Protein AF-A0A8J4GYE6-F1 (afdb_monomer_lite)

Organism: NCBI:txid1737510

pLDDT: mean 73.7, std 15.38, range [27.75, 97.19]

Structure (mmCIF, N/CA/C/O backbone):
data_AF-A0A8J4GYE6-F1
#
_entry.id   AF-A0A8J4GYE6-F1
#
loop_
_atom_site.group_PDB
_atom_site.id
_atom_site.type_symbol
_atom_site.label_atom_id
_atom_site.label_alt_id
_atom_site.label_comp_id
_atom_site.label_asym_id
_atom_site.label_entity_id
_atom_site.label_seq_id
_atom_site.pdbx_PDB_ins_code
_atom_site.Cartn_x
_atom_site.Cartn_y
_atom_site.Cartn_z
_atom_site.occupancy
_atom_site.B_iso_or_equiv
_atom_site.auth_seq_id
_atom_site.auth_comp_id
_atom_site.auth_asym_id
_atom_site.auth_atom_id
_atom_site.pdbx_PDB_model_num
ATOM 1 N N . MET A 1 1 ? 6.802 69.923 40.856 1.00 52.50 1 MET A N 1
ATOM 2 C CA . MET A 1 1 ? 5.817 69.205 41.694 1.00 52.50 1 MET A CA 1
ATOM 3 C C . MET A 1 1 ? 5.680 67.799 41.140 1.00 52.50 1 MET A C 1
ATOM 5 O O . MET A 1 1 ? 5.305 67.657 39.986 1.00 52.50 1 MET A O 1
ATOM 9 N N . GLN A 1 2 ? 6.103 66.790 41.898 1.00 55.28 2 GLN A N 1
ATOM 10 C CA . GLN A 1 2 ? 6.153 65.397 41.449 1.00 55.28 2 GLN A CA 1
ATOM 11 C C . GLN A 1 2 ? 4.893 64.674 41.959 1.00 55.28 2 GLN A C 1
ATOM 13 O O . GLN A 1 2 ? 4.573 64.827 43.140 1.00 55.28 2 GLN A O 1
ATOM 18 N N . PRO A 1 3 ? 4.143 63.951 41.108 1.00 65.56 3 PRO A N 1
ATOM 19 C CA . PRO A 1 3 ? 2.912 63.296 41.532 1.00 65.56 3 PRO A CA 1
ATOM 20 C C . PRO A 1 3 ? 3.204 62.160 42.530 1.00 65.56 3 PRO A C 1
ATOM 22 O O . PRO A 1 3 ? 4.222 61.471 42.397 1.00 65.56 3 PRO A O 1
ATOM 25 N N . PRO A 1 4 ? 2.338 61.958 43.540 1.00 66.44 4 PRO A N 1
ATOM 26 C CA . PRO A 1 4 ? 2.542 60.945 44.564 1.00 66.44 4 PRO A CA 1
ATOM 27 C C . PRO A 1 4 ? 2.501 59.536 43.965 1.00 66.44 4 PRO A C 1
ATOM 29 O O . PRO A 1 4 ? 1.663 59.203 43.127 1.00 66.44 4 PRO A O 1
ATOM 32 N N . LYS A 1 5 ? 3.442 58.704 44.417 1.00 72.81 5 LYS A N 1
ATOM 33 C CA . LYS A 1 5 ? 3.630 57.325 43.961 1.00 72.81 5 LYS A CA 1
ATOM 34 C C . LYS A 1 5 ? 2.403 56.471 44.347 1.00 72.81 5 LYS A C 1
ATOM 36 O O . LYS A 1 5 ? 1.978 56.551 45.503 1.00 72.81 5 LYS A O 1
ATOM 41 N N . PRO A 1 6 ? 1.839 55.650 43.439 1.00 70.56 6 PRO A N 1
ATOM 42 C CA . PRO A 1 6 ? 0.672 54.822 43.742 1.00 70.56 6 PRO A CA 1
ATOM 43 C C . PRO A 1 6 ? 0.967 53.820 44.861 1.00 70.56 6 PRO A C 1
ATOM 45 O O . PRO A 1 6 ? 2.043 53.216 44.893 1.00 70.56 6 PRO A O 1
ATOM 48 N N . ARG A 1 7 ? 0.008 53.628 45.776 1.00 73.12 7 ARG A N 1
ATOM 49 C CA . ARG A 1 7 ? 0.109 52.595 46.814 1.00 73.12 7 ARG A CA 1
ATOM 50 C C . ARG A 1 7 ? 0.033 51.192 46.194 1.00 73.12 7 ARG A C 1
ATOM 52 O O . ARG A 1 7 ? -0.737 50.998 45.254 1.00 73.12 7 ARG A O 1
ATOM 59 N N . PRO A 1 8 ? 0.778 50.215 46.741 1.00 78.25 8 PRO A N 1
ATOM 60 C CA . PRO A 1 8 ? 0.657 48.822 46.334 1.00 78.25 8 PRO A CA 1
ATOM 61 C C . PRO A 1 8 ? -0.765 48.292 46.580 1.00 78.25 8 PRO A C 1
ATOM 63 O O . PRO A 1 8 ? -1.380 48.666 47.584 1.00 78.25 8 PRO A O 1
ATOM 66 N N . PRO A 1 9 ? -1.284 47.414 45.705 1.00 77.00 9 PRO A N 1
ATOM 67 C CA . PRO A 1 9 ? -2.562 46.752 45.926 1.00 77.00 9 PRO A CA 1
ATOM 68 C C . PRO A 1 9 ? -2.489 45.815 47.138 1.00 77.00 9 PRO A C 1
ATOM 70 O O . PRO A 1 9 ? -1.486 45.134 47.359 1.00 77.00 9 PRO A O 1
ATOM 73 N N . SER A 1 10 ? -3.567 45.784 47.923 1.00 77.06 10 SER A N 1
ATOM 74 C CA . SER A 1 10 ? -3.689 44.914 49.093 1.00 77.06 10 SER A CA 1
ATOM 75 C C . SER A 1 10 ? -3.627 43.429 48.704 1.00 77.06 10 SER A C 1
ATOM 77 O O . SER A 1 10 ? -4.169 43.050 47.660 1.00 77.06 10 SER A O 1
ATOM 79 N N . PRO A 1 11 ? -3.008 42.571 49.536 1.00 75.44 11 PRO A N 1
ATOM 80 C CA . PRO A 1 11 ? -2.936 41.138 49.283 1.00 75.44 11 PRO A CA 1
ATOM 81 C C . PRO A 1 11 ? -4.335 40.517 49.252 1.00 75.44 11 PRO A C 1
ATOM 83 O O . PRO A 1 11 ? -5.205 40.832 50.067 1.00 75.44 11 PRO A O 1
ATOM 86 N N . ARG A 1 12 ? -4.548 39.641 48.269 1.00 75.94 12 ARG A N 1
ATOM 87 C CA . ARG A 1 12 ? -5.823 38.957 48.047 1.00 75.94 12 ARG A CA 1
ATOM 88 C C . ARG A 1 12 ? -6.095 37.984 49.207 1.00 75.94 12 ARG A C 1
ATOM 90 O O . ARG A 1 12 ? -5.161 37.295 49.618 1.00 75.94 12 ARG A O 1
ATOM 97 N N . PRO A 1 13 ? -7.337 37.889 49.714 1.00 76.00 13 PRO A N 1
ATOM 98 C CA . PRO A 1 13 ? -7.692 36.900 50.725 1.00 76.00 13 PRO A CA 1
ATOM 99 C C . PRO A 1 13 ? -7.416 35.480 50.225 1.00 76.00 13 PRO A C 1
ATOM 101 O O . PRO A 1 13 ? -7.730 35.152 49.076 1.00 76.00 13 PRO A O 1
ATOM 104 N N . SER A 1 14 ? -6.841 34.645 51.088 1.00 77.62 14 SER A N 1
ATOM 105 C CA . SER A 1 14 ? -6.630 33.226 50.808 1.00 77.62 14 SER A CA 1
ATOM 106 C C . SER A 1 14 ? -7.972 32.517 50.576 1.00 77.62 14 SER A C 1
ATOM 108 O O . SER A 1 14 ? -8.946 32.830 51.268 1.00 77.62 14 SER A O 1
ATOM 110 N N . PRO A 1 15 ? -8.052 31.558 49.635 1.00 80.50 15 PRO A N 1
ATOM 111 C CA . PRO A 1 15 ? -9.253 30.754 49.446 1.00 80.50 15 PRO A CA 1
ATOM 112 C C . PRO A 1 15 ? -9.608 29.973 50.721 1.00 80.50 15 PRO A C 1
ATOM 114 O O . PRO A 1 15 ? -8.700 29.545 51.441 1.00 80.50 15 PRO A O 1
ATOM 117 N N . PRO A 1 16 ? -10.904 29.747 50.999 1.00 81.38 16 PRO A N 1
ATOM 118 C CA . PRO A 1 16 ? -11.325 28.876 52.087 1.00 81.38 16 PRO A CA 1
ATOM 119 C C . PRO A 1 16 ? -10.822 27.445 51.865 1.00 81.38 16 PRO A C 1
ATOM 121 O O . PRO A 1 16 ? -10.749 26.962 50.733 1.00 81.38 16 PRO A O 1
ATOM 124 N N . ALA A 1 17 ? -10.475 26.772 52.963 1.00 79.44 17 ALA A N 1
ATOM 125 C CA . ALA A 1 17 ? -10.045 25.381 52.931 1.00 79.44 17 ALA A CA 1
ATOM 126 C C . ALA A 1 17 ? -11.166 24.478 52.375 1.00 79.44 17 ALA A C 1
ATOM 128 O O . ALA A 1 17 ? -12.341 24.702 52.687 1.00 79.44 17 ALA A O 1
ATOM 129 N N . PRO A 1 18 ? -10.830 23.462 51.562 1.00 79.44 18 PRO A N 1
ATOM 130 C CA . PRO A 1 18 ? -11.816 22.522 51.054 1.00 79.44 18 PRO A CA 1
ATOM 131 C C . PRO A 1 18 ? -12.456 21.718 52.202 1.00 79.44 18 PRO A C 1
ATOM 133 O O . PRO A 1 18 ? -11.780 21.401 53.185 1.00 79.44 18 PRO A O 1
ATOM 136 N N . PRO A 1 19 ? -13.751 21.371 52.088 1.00 78.50 19 PRO A N 1
ATOM 137 C CA . PRO A 1 19 ? -14.436 20.553 53.079 1.00 78.50 19 PRO A CA 1
ATOM 138 C C . PRO A 1 19 ? -13.813 19.156 53.164 1.00 78.50 19 PRO A C 1
ATOM 140 O O . PRO A 1 19 ? -13.416 18.565 52.158 1.00 78.50 19 PRO A O 1
ATOM 143 N N . SER A 1 20 ? -13.730 18.628 54.385 1.00 77.06 20 SER A N 1
ATOM 144 C CA . SER A 1 20 ? -13.209 17.288 54.653 1.00 77.06 20 SER A CA 1
ATOM 145 C C . SER A 1 20 ? -14.061 16.208 53.967 1.00 77.06 20 SER A C 1
ATOM 147 O O . SER A 1 20 ? -15.287 16.342 53.915 1.00 77.06 20 SER A O 1
ATOM 149 N N . PRO A 1 21 ? -13.446 15.128 53.453 1.00 79.44 21 PRO A N 1
ATOM 150 C CA . PRO A 1 21 ? -14.181 14.053 52.803 1.00 79.44 21 PRO A CA 1
ATOM 151 C C . PRO A 1 21 ? -15.104 13.320 53.794 1.00 79.44 21 PRO A C 1
ATOM 153 O O . PRO A 1 21 ? -14.741 13.141 54.961 1.00 79.44 21 PRO A O 1
ATOM 156 N N . PRO A 1 22 ? -16.291 12.876 53.346 1.00 78.62 22 PRO A N 1
ATOM 157 C CA . PRO A 1 22 ? -17.221 12.123 54.176 1.00 78.62 22 PRO A CA 1
ATOM 158 C C . PRO A 1 22 ? -16.632 10.767 54.582 1.00 78.62 22 PRO A C 1
ATOM 160 O O . PRO A 1 22 ? -15.964 10.095 53.795 1.00 78.62 22 PRO A O 1
ATOM 163 N N . SER A 1 23 ? -16.907 10.354 55.820 1.00 77.25 23 SER A N 1
ATOM 164 C CA . SER A 1 23 ? -16.476 9.062 56.354 1.00 77.25 23 SER A CA 1
ATOM 165 C C . SER A 1 23 ? -17.037 7.896 55.521 1.00 77.25 23 SER A C 1
ATOM 167 O O . SER A 1 23 ? -18.200 7.946 55.103 1.00 77.25 23 SER A O 1
ATOM 169 N N . PRO A 1 24 ? -16.251 6.830 55.286 1.00 72.00 24 PRO A N 1
ATOM 170 C CA . PRO A 1 24 ? -16.699 5.682 54.509 1.00 72.00 24 PRO A CA 1
ATOM 171 C C . PRO A 1 24 ? -17.859 4.974 55.215 1.00 72.00 24 PRO A C 1
ATOM 173 O O . PRO A 1 24 ? -17.789 4.645 56.400 1.00 72.00 24 PRO A O 1
ATOM 176 N N . ARG A 1 25 ? -18.948 4.745 54.473 1.00 75.31 25 ARG A N 1
ATOM 177 C CA . ARG A 1 25 ? -20.094 3.970 54.959 1.00 75.31 25 ARG A CA 1
ATOM 178 C C . ARG A 1 25 ? -19.679 2.519 55.251 1.00 75.31 25 ARG A C 1
ATOM 180 O O . ARG A 1 25 ? -18.854 1.970 54.518 1.00 75.31 25 ARG A O 1
ATOM 187 N N . PRO A 1 26 ? -20.301 1.870 56.252 1.00 74.94 26 PRO A N 1
ATOM 188 C CA . PRO A 1 26 ? -20.166 0.435 56.466 1.00 74.94 26 PRO A CA 1
ATOM 189 C C . PRO A 1 26 ? -20.531 -0.328 55.190 1.00 74.94 26 PRO A C 1
ATOM 191 O O . PRO A 1 26 ? -21.548 -0.039 54.555 1.00 74.94 26 PRO A O 1
ATOM 194 N N . SER A 1 27 ? -19.692 -1.290 54.811 1.00 75.44 27 SER A N 1
ATOM 195 C CA . SER A 1 27 ? -19.962 -2.146 53.656 1.00 75.44 27 SER A CA 1
ATOM 196 C C . SER A 1 27 ? -21.193 -3.023 53.927 1.00 75.44 27 SER A C 1
ATOM 198 O O . SER A 1 27 ? -21.321 -3.550 55.034 1.00 75.44 27 SER A O 1
ATOM 200 N N . PRO A 1 28 ? -22.100 -3.194 52.950 1.00 82.88 28 PRO A N 1
ATOM 201 C CA . PRO A 1 28 ? -23.240 -4.087 53.102 1.00 82.88 28 PRO A CA 1
ATOM 202 C C . PRO A 1 28 ? -22.785 -5.549 53.268 1.00 82.88 28 PRO A C 1
ATOM 204 O O . PRO A 1 28 ? -21.720 -5.927 52.767 1.00 82.88 28 PRO A O 1
ATOM 207 N N . PRO A 1 29 ? -23.583 -6.385 53.957 1.00 80.94 29 PRO A N 1
ATOM 208 C CA . PRO A 1 29 ? -23.294 -7.804 54.118 1.00 80.94 29 PRO A CA 1
ATOM 209 C C . PRO A 1 29 ? -23.196 -8.500 52.757 1.00 80.94 29 PRO A C 1
ATOM 211 O O . PRO A 1 29 ? -23.972 -8.233 51.838 1.00 80.94 29 PRO A O 1
ATOM 214 N N . ARG A 1 30 ? -22.214 -9.398 52.631 1.00 77.12 30 ARG A N 1
ATOM 215 C CA . ARG A 1 30 ? -21.973 -10.162 51.403 1.00 77.12 30 ARG A CA 1
ATOM 216 C C . ARG A 1 30 ? -23.181 -11.066 51.113 1.00 77.12 30 ARG A C 1
ATOM 218 O O . ARG A 1 30 ? -23.623 -11.763 52.027 1.00 77.12 30 ARG A O 1
ATOM 225 N N . PRO A 1 31 ? -23.700 -11.092 49.874 1.00 83.75 31 PRO A N 1
ATOM 226 C CA . PRO A 1 31 ? -24.753 -12.027 49.504 1.00 83.75 31 PRO A CA 1
ATOM 227 C C . PRO A 1 31 ? -24.256 -13.480 49.601 1.00 83.75 31 PRO A C 1
ATOM 229 O O . PRO A 1 31 ? -23.052 -13.730 49.454 1.00 83.75 31 PRO A O 1
ATOM 232 N N . PRO A 1 32 ? -25.166 -14.439 49.847 1.00 84.06 32 PRO A N 1
ATOM 233 C CA . PRO A 1 32 ? -24.824 -15.853 49.879 1.00 84.06 32 PRO A CA 1
ATOM 234 C C . PRO A 1 32 ? -24.255 -16.307 48.525 1.00 84.06 32 PRO A C 1
ATOM 236 O O . PRO A 1 32 ? -24.650 -15.781 47.479 1.00 84.06 32 PRO A O 1
ATOM 239 N N . PRO A 1 33 ? -23.325 -17.278 48.524 1.00 80.69 33 PRO A N 1
ATOM 240 C CA . PRO A 1 33 ? -22.791 -17.835 47.292 1.00 80.69 33 PRO A CA 1
ATOM 241 C C . PRO A 1 33 ? -23.918 -18.480 46.468 1.00 80.69 33 PRO A C 1
ATOM 243 O O . PRO A 1 33 ? -24.794 -19.137 47.039 1.00 80.69 33 PRO A O 1
ATOM 246 N N . PRO A 1 34 ? -23.919 -18.301 45.136 1.00 82.56 34 PRO A N 1
ATOM 247 C CA . PRO A 1 34 ? -24.904 -18.938 44.278 1.00 82.56 34 PRO A CA 1
ATOM 248 C C . PRO A 1 34 ? -24.777 -20.469 44.351 1.00 82.56 34 PRO A C 1
ATOM 250 O O . PRO A 1 34 ? -23.670 -20.989 44.525 1.00 82.56 34 PRO A O 1
ATOM 253 N N . PRO A 1 35 ? -25.895 -21.204 44.209 1.00 81.88 35 PRO A N 1
ATOM 254 C CA . PRO A 1 35 ? -25.873 -22.658 44.154 1.00 81.88 35 PRO A CA 1
ATOM 255 C C . PRO A 1 35 ? -24.990 -23.140 43.000 1.00 81.88 35 PRO A C 1
ATOM 257 O O . PRO A 1 35 ? -24.954 -22.531 41.927 1.00 81.88 35 PRO A O 1
ATOM 260 N N . SER A 1 36 ? -24.278 -24.244 43.226 1.00 77.44 36 SER A N 1
ATOM 261 C CA . SER A 1 36 ? -23.406 -24.856 42.226 1.00 77.44 36 SER A CA 1
ATOM 262 C C . SER A 1 36 ? -24.190 -25.140 40.934 1.00 77.44 36 SER A C 1
ATOM 264 O O . SER A 1 36 ? -25.260 -25.755 41.002 1.00 77.44 36 SER A O 1
ATOM 266 N N . PRO A 1 37 ? -23.699 -24.704 39.759 1.00 75.88 37 PRO A N 1
ATOM 267 C CA . PRO A 1 37 ? -24.382 -24.960 38.501 1.00 75.88 37 PRO A CA 1
ATOM 268 C C . PRO A 1 37 ? -24.462 -26.468 38.250 1.00 75.88 37 PRO A C 1
ATOM 270 O O . PRO A 1 37 ? -23.499 -27.206 38.467 1.00 75.88 37 PRO A O 1
ATOM 273 N N . ARG A 1 38 ? -25.635 -26.927 37.794 1.00 79.19 38 ARG A N 1
ATOM 274 C CA . ARG A 1 38 ? -25.810 -28.303 37.319 1.00 79.19 38 ARG A CA 1
ATOM 275 C C . ARG A 1 38 ? -24.790 -28.597 36.211 1.00 79.19 38 ARG A C 1
ATOM 277 O O . ARG A 1 38 ? -24.487 -27.694 35.430 1.00 79.19 38 ARG A O 1
ATOM 284 N N . PRO A 1 39 ? -24.311 -29.848 36.094 1.00 74.81 39 PRO A N 1
ATOM 285 C CA . PRO A 1 39 ? -23.485 -30.259 34.968 1.00 74.81 39 PRO A CA 1
ATOM 286 C C . PRO A 1 39 ? -24.205 -29.938 33.657 1.00 74.81 39 PRO A C 1
ATOM 288 O O . PRO A 1 39 ? -25.323 -30.408 33.428 1.00 74.81 39 PRO A O 1
ATOM 291 N N . SER A 1 40 ? -23.583 -29.109 32.822 1.00 71.94 40 SER A N 1
ATOM 292 C CA . SER A 1 40 ? -24.093 -28.824 31.485 1.00 71.94 40 SER A CA 1
ATOM 293 C C . SER A 1 40 ? -24.128 -30.116 30.662 1.00 71.94 40 SER A C 1
ATOM 295 O O . SER A 1 40 ? -23.203 -30.928 30.766 1.00 71.94 40 SER A O 1
ATOM 297 N N . PRO A 1 41 ? -25.165 -30.324 29.835 1.00 80.56 41 PRO A N 1
ATOM 298 C CA . PRO A 1 41 ? -25.202 -31.451 28.915 1.00 80.56 41 PRO A CA 1
ATOM 299 C C . PRO A 1 41 ? -23.994 -31.414 27.959 1.00 80.56 41 PRO A C 1
ATOM 301 O O . PRO A 1 41 ? -23.484 -30.327 27.662 1.00 80.56 41 PRO A O 1
ATOM 304 N N . PRO A 1 42 ? -23.531 -32.576 27.457 1.00 77.00 42 PRO A N 1
ATOM 305 C CA . PRO A 1 42 ? -22.440 -32.641 26.494 1.00 77.00 42 PRO A CA 1
ATOM 306 C C . PRO A 1 42 ? -22.748 -31.756 25.287 1.00 77.00 42 PRO A C 1
ATOM 308 O O . PRO A 1 42 ? -23.810 -31.882 24.673 1.00 77.00 42 PRO A O 1
ATOM 311 N N . ALA A 1 43 ? -21.827 -30.851 24.953 1.00 71.88 43 ALA A N 1
ATOM 312 C CA . ALA A 1 43 ? -21.977 -30.000 23.784 1.00 71.88 43 ALA A CA 1
ATOM 313 C C . ALA A 1 43 ? -22.126 -30.869 22.517 1.00 71.88 43 ALA A C 1
ATOM 315 O O . ALA A 1 43 ? -21.388 -31.851 22.363 1.00 71.88 43 ALA A O 1
ATOM 316 N N . PRO A 1 44 ? -23.039 -30.520 21.592 1.00 71.69 44 PRO A N 1
ATOM 317 C CA . PRO A 1 44 ? -23.100 -31.146 20.279 1.00 71.69 44 PRO A CA 1
ATOM 318 C C . PRO A 1 44 ? -21.721 -31.080 19.619 1.00 71.69 44 PRO A C 1
ATOM 320 O O . PRO A 1 44 ? -21.082 -30.023 19.619 1.00 71.69 44 PRO A O 1
ATOM 323 N N . ARG A 1 45 ? -21.248 -32.203 19.064 1.00 60.94 45 ARG A N 1
ATOM 324 C CA . ARG A 1 45 ? -20.006 -32.224 18.282 1.00 60.94 45 ARG A CA 1
ATOM 325 C C . ARG A 1 45 ? -20.144 -31.192 17.165 1.00 60.94 45 ARG A C 1
ATOM 327 O O . ARG A 1 45 ? -21.012 -31.335 16.307 1.00 60.94 45 ARG A O 1
ATOM 334 N N . ARG A 1 46 ? -19.311 -30.145 17.196 1.00 61.16 46 ARG A N 1
ATOM 335 C CA . ARG A 1 46 ? -19.220 -29.197 16.082 1.00 61.16 46 ARG A CA 1
ATOM 336 C C . ARG A 1 46 ? -18.915 -29.999 14.810 1.00 61.16 46 ARG A C 1
ATOM 338 O O . ARG A 1 46 ? -18.043 -30.871 14.874 1.00 61.16 46 ARG A O 1
ATOM 345 N N . PRO A 1 47 ? -19.602 -29.729 13.686 1.00 67.75 47 PRO A N 1
ATOM 346 C CA . PRO A 1 47 ? -19.155 -30.194 12.381 1.00 67.75 47 PRO A CA 1
ATOM 347 C C . PRO A 1 47 ? -17.669 -29.864 12.254 1.00 67.75 47 PRO A C 1
ATOM 349 O O . PRO A 1 47 ? -17.271 -28.732 12.543 1.00 67.75 47 PRO A O 1
ATOM 352 N N . GLY A 1 48 ? -16.852 -30.873 11.947 1.00 59.44 48 GLY A N 1
ATOM 353 C CA . GLY A 1 48 ? -15.409 -30.699 11.841 1.00 59.44 48 GLY A CA 1
ATOM 354 C C . GLY A 1 48 ? -15.112 -29.546 10.893 1.00 59.44 48 GLY A C 1
ATOM 355 O O . GLY A 1 48 ? -15.687 -29.480 9.806 1.00 59.44 48 GLY A O 1
ATOM 356 N N . LEU A 1 49 ? -14.258 -28.620 11.330 1.00 55.75 49 LEU A N 1
ATOM 357 C CA . LEU A 1 49 ? -13.715 -27.611 10.432 1.00 55.75 49 LEU A CA 1
ATOM 358 C C . LEU A 1 49 ? -13.110 -28.343 9.223 1.00 55.75 49 LEU A C 1
ATOM 360 O O . LEU A 1 49 ? -12.453 -29.373 9.424 1.00 55.75 49 LEU A O 1
ATOM 364 N N . PRO A 1 50 ? -13.345 -27.866 7.989 1.00 59.19 50 PRO A N 1
ATOM 365 C CA . PRO A 1 50 ? -12.653 -28.415 6.835 1.00 59.19 50 PRO A CA 1
ATOM 366 C C . PRO A 1 50 ? -11.140 -28.364 7.101 1.00 59.19 50 PRO A C 1
ATOM 368 O O . PRO A 1 50 ? -10.667 -27.411 7.731 1.00 59.19 50 PRO A O 1
ATOM 371 N N . PRO A 1 51 ? -10.383 -29.397 6.692 1.00 63.22 51 PRO A N 1
ATOM 372 C CA . PRO A 1 51 ? -8.944 -29.408 6.891 1.00 63.22 51 PRO A CA 1
ATOM 373 C C . PRO A 1 51 ? -8.328 -28.151 6.258 1.00 63.22 51 PRO A C 1
ATOM 375 O O . PRO A 1 51 ? -8.798 -27.719 5.201 1.00 63.22 51 PRO A O 1
ATOM 378 N N . PRO A 1 52 ? -7.303 -27.551 6.889 1.00 51.06 52 PRO A N 1
ATOM 379 C CA . PRO A 1 52 ? -6.592 -26.431 6.294 1.00 51.06 52 PRO A CA 1
ATOM 380 C C . PRO A 1 52 ? -6.070 -26.838 4.916 1.00 51.06 52 PRO A C 1
ATOM 382 O O . PRO A 1 52 ? -5.567 -27.951 4.735 1.00 51.06 52 PRO A O 1
ATOM 385 N N . SER A 1 53 ? -6.212 -25.939 3.943 1.00 41.56 53 SER A N 1
ATOM 386 C CA . SER A 1 53 ? -5.644 -26.136 2.614 1.00 41.56 53 SER A CA 1
ATOM 387 C C . SER A 1 53 ? -4.146 -26.436 2.743 1.00 41.56 53 SER A C 1
ATOM 389 O O . SER A 1 53 ? -3.471 -25.796 3.556 1.00 41.56 53 SER A O 1
ATOM 391 N N . PRO A 1 54 ? -3.608 -27.403 1.981 1.00 45.88 54 PRO A N 1
ATOM 392 C CA . PRO A 1 54 ? -2.187 -27.712 2.030 1.00 45.88 54 PRO A CA 1
ATOM 393 C C . PRO A 1 54 ? -1.349 -26.456 1.737 1.00 45.88 54 PRO A C 1
ATOM 395 O O . PRO A 1 54 ? -1.761 -25.621 0.921 1.00 45.88 54 PRO A O 1
ATOM 398 N N . PRO A 1 55 ? -0.173 -26.309 2.377 1.00 42.31 55 PRO A N 1
ATOM 399 C CA . PRO A 1 55 ? 0.732 -25.213 2.075 1.00 42.31 55 PRO A CA 1
ATOM 400 C C . PRO A 1 55 ? 1.082 -25.257 0.591 1.00 42.31 55 PRO A C 1
ATOM 402 O O . PRO A 1 55 ? 1.362 -26.314 0.022 1.00 42.31 55 PRO A O 1
ATOM 405 N N . SER A 1 56 ? 1.025 -24.098 -0.051 1.00 42.41 56 SER A N 1
ATOM 406 C CA . SER A 1 56 ? 1.369 -24.006 -1.461 1.00 42.41 56 SER A CA 1
ATOM 407 C C . SER A 1 56 ? 2.842 -24.371 -1.690 1.00 42.41 56 SER A C 1
ATOM 409 O O . SER A 1 56 ? 3.679 -24.065 -0.836 1.00 42.41 56 SER A O 1
ATOM 411 N N . PRO A 1 57 ? 3.175 -25.003 -2.829 1.00 40.12 57 PRO A N 1
ATOM 412 C CA . PRO A 1 57 ? 4.539 -25.422 -3.122 1.00 40.12 57 PRO A CA 1
ATOM 413 C C . PRO A 1 57 ? 5.517 -24.232 -3.133 1.00 40.12 57 PRO A C 1
ATOM 415 O O . PRO A 1 57 ? 5.109 -23.103 -3.434 1.00 40.12 57 PRO A O 1
ATOM 418 N N . PRO A 1 58 ? 6.810 -24.469 -2.827 1.00 43.75 58 PRO A N 1
ATOM 419 C CA . PRO A 1 58 ? 7.842 -23.449 -2.962 1.00 43.75 58 PRO A CA 1
ATOM 420 C C . PRO A 1 58 ? 7.861 -22.900 -4.392 1.00 43.75 58 PRO A C 1
ATOM 422 O O . PRO A 1 58 ? 7.657 -23.643 -5.354 1.00 43.75 58 PRO A O 1
ATOM 425 N N . LEU A 1 59 ? 8.123 -21.600 -4.534 1.00 45.06 59 LEU A N 1
ATOM 426 C CA . LEU A 1 59 ? 8.297 -20.972 -5.842 1.00 45.06 59 LEU A CA 1
ATOM 427 C C . LEU A 1 59 ? 9.423 -21.692 -6.608 1.00 45.06 59 LEU A C 1
ATOM 429 O O . LEU A 1 59 ? 10.501 -21.923 -6.061 1.00 45.06 59 LEU A O 1
ATOM 433 N N . ALA A 1 60 ? 9.165 -22.073 -7.861 1.00 41.50 60 ALA A N 1
ATOM 434 C CA . ALA A 1 60 ? 10.152 -22.753 -8.697 1.00 41.50 60 ALA A CA 1
ATOM 435 C C . ALA A 1 60 ? 11.407 -21.884 -8.906 1.00 41.50 60 ALA A C 1
ATOM 437 O O . ALA A 1 60 ? 11.344 -20.655 -8.877 1.00 41.50 60 ALA A O 1
ATOM 438 N N . PHE A 1 61 ? 12.556 -22.508 -9.163 1.00 35.84 61 PHE A N 1
ATOM 439 C CA . PHE A 1 61 ? 13.774 -21.780 -9.522 1.00 35.84 61 PHE A CA 1
ATOM 440 C C . PHE A 1 61 ? 13.531 -20.966 -10.810 1.00 35.84 61 PHE A C 1
ATOM 442 O O . PHE A 1 61 ? 13.122 -21.528 -11.824 1.00 35.84 61 PHE A O 1
ATOM 449 N N . GLY A 1 62 ? 13.721 -19.642 -10.757 1.00 41.88 62 GLY A N 1
ATOM 450 C CA . GLY A 1 62 ? 13.359 -18.714 -11.842 1.00 41.88 62 GLY A CA 1
ATOM 451 C C . GLY A 1 62 ? 11.924 -18.164 -11.788 1.00 41.88 62 GLY A C 1
ATOM 452 O O . GLY A 1 62 ? 11.544 -17.374 -12.654 1.00 41.88 62 GLY A O 1
ATOM 453 N N . ALA A 1 63 ? 11.128 -18.532 -10.779 1.00 46.53 63 ALA A N 1
ATOM 454 C CA . ALA A 1 63 ? 9.818 -17.936 -10.552 1.00 46.53 63 ALA A CA 1
ATOM 455 C C . ALA A 1 63 ? 9.963 -16.450 -10.195 1.00 46.53 63 ALA A C 1
ATOM 457 O O . ALA A 1 63 ? 10.690 -16.059 -9.280 1.00 46.53 63 ALA A O 1
ATOM 458 N N . LYS A 1 64 ? 9.254 -15.613 -10.947 1.00 52.59 64 LYS A N 1
ATOM 459 C CA . LYS A 1 64 ? 9.174 -14.172 -10.718 1.00 52.59 64 LYS A CA 1
ATOM 460 C C . LYS A 1 64 ? 8.275 -13.927 -9.505 1.00 52.59 64 LYS A C 1
ATOM 462 O O . LYS A 1 64 ? 7.144 -14.401 -9.473 1.00 52.59 64 LYS A O 1
ATOM 467 N N . VAL A 1 65 ? 8.799 -13.226 -8.501 1.00 59.56 65 VAL A N 1
ATOM 468 C CA . VAL A 1 65 ? 8.140 -13.027 -7.190 1.00 59.56 65 VAL A CA 1
ATOM 469 C C . VAL A 1 65 ? 7.197 -11.819 -7.222 1.00 59.56 65 VAL A C 1
ATOM 471 O O . VAL A 1 65 ? 6.225 -11.734 -6.467 1.00 59.56 65 VAL A O 1
ATOM 474 N N . VAL A 1 66 ? 7.479 -10.880 -8.126 1.00 59.75 66 VAL A N 1
ATOM 475 C CA . VAL A 1 66 ? 6.805 -9.589 -8.216 1.00 59.75 66 VAL A CA 1
ATOM 476 C C . VAL A 1 66 ? 6.299 -9.398 -9.635 1.00 59.75 66 VAL A C 1
ATOM 478 O O . VAL A 1 66 ? 7.078 -9.389 -10.592 1.00 59.75 66 VAL A O 1
ATOM 481 N N . LEU A 1 67 ? 4.986 -9.241 -9.757 1.00 62.03 67 LEU A N 1
ATOM 482 C CA . LEU A 1 67 ? 4.307 -8.990 -11.015 1.00 62.03 67 LEU A CA 1
ATOM 483 C C . LEU A 1 67 ? 3.898 -7.520 -11.013 1.00 62.03 67 LEU A C 1
ATOM 485 O O . LEU A 1 67 ? 2.979 -7.106 -10.304 1.00 62.03 67 LEU A O 1
ATOM 489 N N . VAL A 1 68 ? 4.633 -6.710 -11.771 1.00 62.81 68 VAL A N 1
ATOM 490 C CA . VAL A 1 68 ? 4.315 -5.292 -11.927 1.00 62.81 68 VAL A CA 1
ATOM 491 C C . VAL A 1 68 ? 3.416 -5.162 -13.139 1.00 62.81 68 VAL A C 1
ATOM 493 O O . VAL A 1 68 ? 3.836 -5.429 -14.268 1.00 62.81 68 VAL A O 1
ATOM 496 N N . ILE A 1 69 ? 2.174 -4.752 -12.904 1.00 62.75 69 ILE A N 1
ATOM 497 C CA . ILE A 1 69 ? 1.243 -4.497 -13.996 1.00 62.75 69 ILE A CA 1
ATOM 498 C C . ILE A 1 69 ? 1.685 -3.194 -14.659 1.00 62.75 69 ILE A C 1
ATOM 500 O O . ILE A 1 69 ? 1.756 -2.145 -14.013 1.00 62.75 69 ILE A O 1
ATOM 504 N N . THR A 1 70 ? 2.013 -3.265 -15.947 1.00 55.19 70 THR A N 1
ATOM 505 C CA . THR A 1 70 ? 2.318 -2.104 -16.793 1.00 55.19 70 THR A CA 1
ATOM 506 C C . THR A 1 70 ? 1.131 -1.786 -17.693 1.00 55.19 70 THR A C 1
ATOM 508 O O . THR A 1 70 ? 0.285 -2.637 -17.960 1.00 55.19 70 THR A O 1
ATOM 511 N N . ASP A 1 71 ? 1.009 -0.520 -18.098 1.00 55.06 71 ASP A N 1
ATOM 512 C CA . ASP A 1 71 ? -0.106 -0.126 -18.953 1.00 55.06 71 ASP A CA 1
ATOM 513 C C . ASP A 1 71 ? 0.112 -0.700 -20.357 1.00 55.06 71 ASP A C 1
ATOM 515 O O . ASP A 1 71 ? 1.236 -0.702 -20.857 1.00 55.06 71 ASP A O 1
ATOM 519 N N . GLY A 1 72 ? -0.974 -1.109 -21.015 1.00 49.34 72 GLY A N 1
ATOM 520 C CA . GLY A 1 72 ? -0.961 -1.485 -22.433 1.00 49.34 72 GLY A CA 1
ATOM 521 C C . GLY A 1 72 ? -0.991 -0.294 -23.402 1.00 49.34 72 GLY A C 1
ATOM 522 O O . GLY A 1 72 ? -1.011 -0.503 -24.612 1.00 49.34 72 GLY A O 1
ATOM 523 N N . ILE A 1 73 ? -1.036 0.951 -22.906 1.00 53.31 73 ILE A N 1
ATOM 524 C CA . ILE A 1 73 ? -1.019 2.148 -23.762 1.00 53.31 73 ILE A CA 1
ATOM 525 C C . ILE A 1 73 ? 0.383 2.367 -24.326 1.00 53.31 73 ILE A C 1
ATOM 527 O O . ILE A 1 73 ? 1.374 2.372 -23.601 1.00 53.31 73 ILE A O 1
ATOM 531 N N . THR A 1 74 ? 0.446 2.625 -25.630 1.00 56.09 74 THR A N 1
ATOM 532 C CA . THR A 1 74 ? 1.685 2.855 -26.385 1.00 56.09 74 THR A CA 1
ATOM 533 C C . THR A 1 74 ? 2.417 4.147 -25.999 1.00 56.09 74 THR A C 1
ATOM 535 O O . THR A 1 74 ? 3.568 4.323 -26.385 1.00 56.09 74 THR A O 1
ATOM 538 N N . SER A 1 75 ? 1.789 5.049 -25.232 1.00 63.12 75 SER A N 1
ATOM 539 C CA . SER A 1 75 ? 2.440 6.243 -24.680 1.00 63.12 75 SER A CA 1
ATOM 540 C C . SER A 1 75 ? 1.844 6.646 -23.330 1.00 63.12 75 SER A C 1
ATOM 542 O O . SER A 1 75 ? 0.654 6.953 -23.238 1.00 63.12 75 SER A O 1
ATOM 544 N N . LEU A 1 76 ? 2.684 6.696 -22.298 1.00 65.88 76 LEU A N 1
ATOM 545 C CA . LEU A 1 76 ? 2.329 7.209 -20.976 1.00 65.88 76 LEU A CA 1
ATOM 546 C C . LEU A 1 76 ? 2.552 8.721 -20.891 1.00 65.88 76 LEU A C 1
ATOM 548 O O . LEU A 1 76 ? 3.503 9.226 -21.497 1.00 65.88 76 LEU A O 1
ATOM 552 N N . PRO A 1 77 ? 1.755 9.456 -20.094 1.00 72.38 77 PRO A N 1
ATOM 553 C CA . PRO A 1 77 ? 2.120 10.806 -19.691 1.00 72.38 77 PRO A CA 1
ATOM 554 C C . PRO A 1 77 ? 3.526 10.821 -19.052 1.00 72.38 77 PRO A C 1
ATOM 556 O O . PRO A 1 77 ? 3.850 9.911 -18.284 1.00 72.38 77 PRO A O 1
ATOM 559 N N . PRO A 1 78 ? 4.361 11.852 -19.289 1.00 77.88 78 PRO A N 1
ATOM 560 C CA . PRO A 1 78 ? 5.750 11.875 -18.809 1.00 77.88 78 PRO A CA 1
ATOM 561 C C . PRO A 1 78 ? 5.919 11.680 -17.294 1.00 77.88 78 PRO A C 1
ATOM 563 O O . PRO A 1 78 ? 6.886 11.064 -16.842 1.00 77.88 78 PRO A O 1
ATOM 566 N N . ALA A 1 79 ? 4.971 12.185 -16.498 1.00 73.94 79 ALA A N 1
ATOM 567 C CA . ALA A 1 79 ? 4.977 12.022 -15.045 1.00 73.94 79 ALA A CA 1
ATOM 568 C C . ALA A 1 79 ? 4.800 10.552 -14.625 1.00 73.94 79 ALA A C 1
ATOM 570 O O . ALA A 1 79 ? 5.435 10.095 -13.676 1.00 73.94 79 ALA A O 1
ATOM 571 N N . ASP A 1 80 ? 3.979 9.806 -15.361 1.00 71.69 80 ASP A N 1
ATOM 572 C CA . ASP A 1 80 ? 3.671 8.409 -15.071 1.00 71.69 80 ASP A CA 1
ATOM 573 C C . ASP A 1 80 ? 4.818 7.498 -15.518 1.00 71.69 80 ASP A C 1
ATOM 575 O O . ASP A 1 80 ? 5.217 6.601 -14.777 1.00 71.69 80 ASP A O 1
ATOM 579 N N . ASP A 1 81 ? 5.417 7.775 -16.682 1.00 75.50 81 ASP A N 1
ATOM 580 C CA . ASP A 1 81 ? 6.635 7.093 -17.140 1.00 75.50 81 ASP A CA 1
ATOM 581 C C . ASP A 1 81 ? 7.78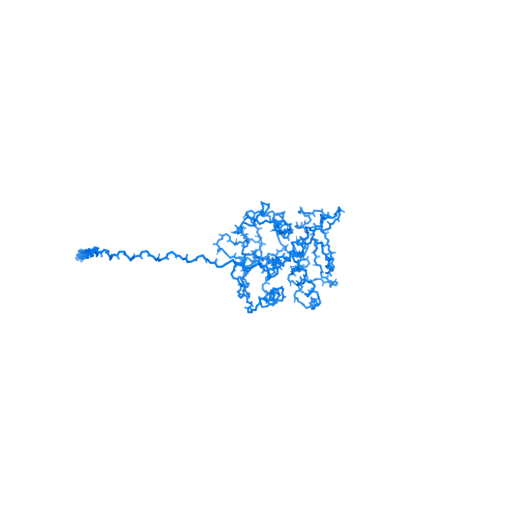9 7.262 -16.136 1.00 75.50 81 ASP A C 1
ATOM 583 O O . ASP A 1 81 ? 8.423 6.288 -15.726 1.00 75.50 81 ASP A O 1
ATOM 587 N N . THR A 1 82 ? 8.010 8.490 -15.658 1.00 79.31 82 THR A N 1
ATOM 588 C CA . THR A 1 82 ? 9.038 8.783 -14.646 1.00 79.31 82 THR A CA 1
ATOM 589 C C . THR A 1 82 ? 8.794 8.001 -13.353 1.00 79.31 82 THR A C 1
ATOM 591 O O . THR A 1 82 ? 9.725 7.412 -12.803 1.00 79.31 82 THR A O 1
ATOM 594 N N . ARG A 1 83 ? 7.542 7.942 -12.881 1.00 77.88 83 ARG A N 1
ATOM 595 C CA . ARG A 1 83 ? 7.177 7.207 -11.662 1.00 77.88 83 ARG A CA 1
ATOM 596 C C . ARG A 1 83 ? 7.429 5.711 -11.799 1.00 77.88 83 ARG A C 1
ATOM 598 O O . ARG A 1 83 ? 8.022 5.103 -10.911 1.00 77.88 83 ARG A O 1
ATOM 605 N N . LYS A 1 84 ? 7.023 5.122 -12.926 1.00 75.44 84 LYS A N 1
ATOM 606 C CA . LYS A 1 84 ? 7.221 3.693 -13.205 1.00 75.44 84 LYS A CA 1
ATOM 607 C C . LYS A 1 84 ? 8.696 3.334 -13.339 1.00 75.44 84 LYS A C 1
ATOM 609 O O . LYS A 1 84 ? 9.108 2.303 -12.814 1.00 75.44 84 LYS A O 1
ATOM 614 N N . LYS A 1 85 ? 9.505 4.193 -13.967 1.00 78.75 85 LYS A N 1
ATOM 615 C CA . LYS A 1 85 ? 10.969 4.036 -14.011 1.00 78.75 85 LYS A CA 1
ATOM 616 C C . LYS A 1 85 ? 11.587 4.082 -12.617 1.00 78.75 85 LYS A C 1
ATOM 618 O O . LYS A 1 85 ? 12.425 3.245 -12.301 1.00 78.75 85 LYS A O 1
ATOM 623 N N . GLY A 1 86 ? 11.157 5.011 -11.766 1.00 80.88 86 GLY A N 1
ATOM 624 C CA . GLY A 1 86 ? 11.632 5.084 -10.387 1.00 80.88 86 GLY A CA 1
ATOM 625 C C . GLY A 1 86 ? 11.254 3.859 -9.552 1.00 80.88 86 GLY A C 1
ATOM 626 O O . GLY A 1 86 ? 12.102 3.322 -8.842 1.00 80.88 86 GLY A O 1
ATOM 627 N N . LEU A 1 87 ? 10.021 3.358 -9.699 1.00 80.69 87 LEU A N 1
ATOM 628 C CA . LEU A 1 87 ? 9.597 2.106 -9.073 1.00 80.69 87 LEU A CA 1
ATOM 629 C C . LEU A 1 87 ? 10.457 0.937 -9.563 1.00 80.69 87 LEU A C 1
ATOM 631 O O . LEU A 1 87 ? 10.959 0.178 -8.744 1.00 80.69 87 LEU A O 1
ATOM 635 N N . ASN A 1 88 ? 10.667 0.819 -10.877 1.00 79.44 88 ASN A N 1
ATOM 636 C CA . ASN A 1 88 ? 11.533 -0.205 -11.460 1.00 79.44 88 ASN A CA 1
ATOM 637 C C . ASN A 1 88 ? 12.941 -0.163 -10.857 1.00 79.44 88 ASN A C 1
ATOM 639 O O . ASN A 1 88 ? 13.431 -1.174 -10.373 1.00 79.44 88 ASN A O 1
ATOM 643 N N . ASN A 1 89 ? 13.549 1.020 -10.774 1.00 82.88 89 ASN A N 1
ATOM 644 C CA . ASN A 1 89 ? 14.874 1.175 -10.179 1.00 82.88 89 ASN A CA 1
ATOM 645 C C . ASN A 1 89 ? 14.914 0.733 -8.708 1.00 82.88 89 ASN A C 1
ATOM 647 O O . ASN A 1 89 ? 15.887 0.116 -8.283 1.00 82.88 89 ASN A O 1
ATOM 651 N N . VAL A 1 90 ? 13.873 1.040 -7.927 1.00 82.81 90 VAL A N 1
ATOM 652 C CA . VAL A 1 90 ? 13.764 0.594 -6.529 1.00 82.81 90 VAL A CA 1
ATOM 653 C C . VAL A 1 90 ? 13.634 -0.926 -6.438 1.00 82.81 90 VAL A C 1
ATOM 655 O O . VAL A 1 90 ? 14.297 -1.547 -5.609 1.00 82.81 90 VAL A O 1
ATOM 658 N N . LEU A 1 91 ? 12.800 -1.520 -7.290 1.00 80.25 91 LEU A N 1
ATOM 659 C CA . LEU A 1 91 ? 12.577 -2.958 -7.310 1.00 80.25 91 LEU A CA 1
ATOM 660 C C . LEU A 1 91 ? 13.839 -3.708 -7.750 1.00 80.25 91 LEU A C 1
ATOM 662 O O . LEU A 1 91 ? 14.266 -4.611 -7.041 1.00 80.25 91 LEU A O 1
ATOM 666 N N . GLU A 1 92 ? 14.467 -3.322 -8.862 1.00 80.94 92 GLU A N 1
ATOM 667 C CA . GLU A 1 92 ? 15.686 -3.967 -9.376 1.00 80.94 92 GLU A CA 1
ATOM 668 C C . GLU A 1 92 ? 16.875 -3.798 -8.422 1.00 80.94 92 GLU A C 1
ATOM 670 O O . GLU A 1 92 ? 17.701 -4.698 -8.300 1.00 80.94 92 GLU A O 1
ATOM 675 N N . ALA A 1 93 ? 16.948 -2.684 -7.685 1.00 81.94 93 ALA A N 1
ATOM 676 C CA . ALA A 1 93 ? 17.955 -2.514 -6.638 1.00 81.94 93 ALA A CA 1
ATOM 677 C C . ALA A 1 93 ? 17.757 -3.479 -5.454 1.00 81.94 93 ALA A C 1
ATOM 679 O O . ALA A 1 93 ? 18.725 -3.802 -4.769 1.00 81.94 93 ALA A O 1
ATOM 680 N N . TYR A 1 94 ? 16.521 -3.914 -5.191 1.00 81.00 94 TYR A N 1
ATOM 681 C CA . TYR A 1 94 ? 16.195 -4.818 -4.087 1.00 81.00 94 TYR A CA 1
ATOM 682 C C . TYR A 1 94 ? 16.202 -6.300 -4.503 1.00 81.00 94 TYR A C 1
ATOM 684 O O . TYR A 1 94 ? 16.749 -7.137 -3.789 1.00 81.00 94 TYR A O 1
ATOM 692 N N . LEU A 1 95 ? 15.621 -6.630 -5.660 1.00 76.50 95 LEU A N 1
ATOM 693 C CA . LEU A 1 95 ? 15.426 -7.991 -6.170 1.00 76.50 95 LEU A CA 1
ATOM 694 C C . LEU A 1 95 ? 15.827 -8.098 -7.656 1.00 76.50 95 LEU A C 1
ATOM 696 O O . LEU A 1 95 ? 14.966 -8.337 -8.514 1.00 76.50 95 LEU A O 1
ATOM 700 N N . PRO A 1 96 ? 17.125 -7.949 -7.982 1.00 80.12 96 PRO A N 1
ATOM 701 C CA . PRO A 1 96 ? 17.590 -7.911 -9.363 1.00 80.12 96 PRO A CA 1
ATOM 702 C C . PRO A 1 96 ? 17.225 -9.199 -10.105 1.00 80.12 96 PRO A C 1
ATOM 704 O O . PRO A 1 96 ? 17.565 -10.303 -9.674 1.00 80.12 96 PRO A O 1
ATOM 707 N N . GLY A 1 97 ? 16.515 -9.068 -11.226 1.00 74.81 97 GLY A N 1
ATOM 708 C CA . GLY A 1 97 ? 16.130 -10.206 -12.066 1.00 74.81 97 GLY A CA 1
ATOM 709 C C . GLY A 1 97 ? 14.934 -11.037 -11.576 1.00 74.81 97 GLY A C 1
ATOM 710 O O . GLY A 1 97 ? 14.535 -11.971 -12.277 1.00 74.81 97 GLY A O 1
ATOM 711 N N . TYR A 1 98 ? 14.293 -10.692 -10.454 1.00 70.62 98 TYR A N 1
ATOM 712 C CA . TYR A 1 98 ? 13.091 -11.384 -9.945 1.00 70.62 98 TYR A CA 1
ATOM 713 C C . TYR A 1 98 ? 11.771 -10.670 -10.270 1.00 70.62 98 TYR A C 1
ATOM 715 O O . TYR A 1 98 ? 10.697 -11.151 -9.894 1.00 70.62 98 TYR A O 1
ATOM 723 N N . ILE A 1 99 ? 11.836 -9.557 -11.004 1.00 68.81 99 ILE A N 1
ATOM 724 C CA . ILE A 1 99 ? 10.673 -8.765 -11.407 1.00 68.81 99 ILE A CA 1
ATOM 725 C C . ILE A 1 99 ? 10.236 -9.160 -12.819 1.00 68.81 99 ILE A C 1
ATOM 727 O O . ILE A 1 99 ? 11.060 -9.457 -13.694 1.00 68.81 99 ILE A O 1
ATOM 731 N N . ALA A 1 100 ? 8.921 -9.211 -13.022 1.00 69.31 100 ALA A N 1
ATOM 732 C CA . ALA A 1 100 ? 8.300 -9.341 -14.331 1.00 69.31 100 ALA A CA 1
ATOM 733 C C . ALA A 1 100 ? 7.362 -8.160 -14.589 1.00 69.31 100 ALA A C 1
ATOM 735 O O . ALA A 1 100 ? 6.509 -7.836 -13.761 1.00 69.31 100 ALA A O 1
ATOM 736 N N . TYR A 1 101 ? 7.513 -7.558 -15.768 1.00 68.56 101 TYR A N 1
ATOM 737 C CA . TYR A 1 101 ? 6.632 -6.523 -16.295 1.00 68.56 101 TYR A CA 1
ATOM 738 C C . TYR A 1 101 ? 5.732 -7.157 -17.345 1.00 68.56 101 TYR A C 1
ATOM 740 O O . TYR A 1 101 ? 6.209 -7.537 -18.414 1.00 68.56 101 TYR A O 1
ATOM 748 N N . GLN A 1 102 ? 4.449 -7.310 -17.036 1.00 64.38 102 GLN A N 1
ATOM 749 C CA . GLN A 1 102 ? 3.505 -7.942 -17.951 1.00 64.38 102 GLN A CA 1
ATOM 750 C C . GLN A 1 102 ? 2.095 -7.359 -17.799 1.00 64.38 102 GLN A C 1
ATOM 752 O O . GLN A 1 102 ? 1.763 -6.835 -16.730 1.00 64.38 102 GLN A O 1
ATOM 757 N N . PRO A 1 103 ? 1.249 -7.455 -18.845 1.00 63.81 103 PRO A N 1
ATOM 758 C CA . PRO A 1 103 ? -0.189 -7.248 -18.700 1.00 63.81 103 PRO A CA 1
ATOM 759 C C . PRO A 1 103 ? -0.746 -8.128 -17.576 1.00 63.81 103 PRO A C 1
ATOM 761 O O . PRO A 1 103 ? -0.167 -9.175 -17.275 1.00 63.81 103 PRO A O 1
ATOM 764 N N . LEU A 1 104 ? -1.867 -7.730 -16.964 1.00 62.34 104 LEU A N 1
ATOM 765 C CA . LEU A 1 104 ? -2.464 -8.500 -15.872 1.00 62.34 104 LEU A CA 1
ATOM 766 C C . LEU A 1 104 ? -2.732 -9.947 -16.320 1.00 62.34 104 LEU A C 1
ATOM 768 O O . LEU A 1 104 ? -3.653 -10.223 -17.083 1.00 62.34 104 LEU A O 1
ATOM 772 N N . GLN A 1 105 ? -1.925 -10.870 -15.803 1.00 62.41 105 GLN A N 1
ATOM 773 C CA . GLN A 1 105 ? -2.095 -12.309 -15.946 1.00 62.41 105 GLN A CA 1
ATOM 774 C C . GLN A 1 105 ? -1.961 -12.921 -14.556 1.00 62.41 105 GLN A C 1
ATOM 776 O O . GLN A 1 105 ? -0.858 -13.103 -14.045 1.00 62.41 105 GLN A O 1
ATOM 781 N N . TYR A 1 106 ? -3.098 -13.181 -13.913 1.00 60.31 106 TYR A N 1
ATOM 782 C CA . TYR A 1 106 ? -3.122 -13.938 -12.668 1.00 60.31 106 TYR A CA 1
ATOM 783 C C . TYR A 1 106 ? -3.000 -15.427 -12.983 1.00 60.31 106 TYR A C 1
ATOM 785 O O . TYR A 1 106 ? -3.739 -15.960 -13.813 1.00 60.31 106 TYR A O 1
ATOM 793 N N . VAL A 1 107 ? -2.081 -16.093 -12.291 1.00 58.44 107 VAL A N 1
ATOM 794 C CA . VAL A 1 107 ? -1.913 -17.543 -12.340 1.00 58.44 107 VAL A CA 1
ATOM 795 C C . VAL A 1 107 ? -2.230 -18.077 -10.950 1.00 58.44 107 VAL A C 1
ATOM 797 O O . VAL A 1 107 ? -1.493 -17.814 -9.999 1.00 58.44 107 VAL A O 1
ATOM 800 N N . ALA A 1 108 ? -3.340 -18.804 -10.829 1.00 59.50 108 ALA A N 1
ATOM 801 C CA . ALA A 1 108 ? -3.769 -19.380 -9.559 1.00 59.50 108 ALA A CA 1
ATOM 802 C C . ALA A 1 108 ? -2.674 -20.269 -8.942 1.00 59.50 108 ALA A C 1
ATOM 804 O O . ALA A 1 108 ? -2.000 -21.019 -9.651 1.00 59.50 108 ALA A O 1
ATOM 805 N N . GLY A 1 109 ? -2.494 -20.178 -7.621 1.00 54.91 109 GLY A N 1
ATOM 806 C CA . GLY A 1 109 ? -1.496 -20.949 -6.871 1.00 54.91 109 GLY A CA 1
ATOM 807 C C . GLY A 1 109 ? -0.074 -20.368 -6.846 1.00 54.91 109 GLY A C 1
ATOM 808 O O . GLY A 1 109 ? 0.731 -20.797 -6.010 1.00 54.91 109 GLY A O 1
ATOM 809 N N . LEU A 1 110 ? 0.247 -19.368 -7.678 1.00 55.78 110 LEU A N 1
ATOM 810 C CA . LEU A 1 110 ? 1.512 -18.635 -7.577 1.00 55.78 110 LEU A CA 1
ATOM 811 C C . LEU A 1 110 ? 1.397 -17.496 -6.560 1.00 55.78 110 LEU A C 1
ATOM 813 O O . LEU A 1 110 ? 0.520 -16.643 -6.660 1.00 55.78 110 LEU A O 1
ATOM 817 N N . SER A 1 111 ? 2.327 -17.460 -5.602 1.00 55.44 111 SER A N 1
ATOM 818 C CA . SER A 1 111 ? 2.467 -16.318 -4.698 1.00 55.44 111 SER A CA 1
ATOM 819 C C . SER A 1 111 ? 3.159 -15.181 -5.433 1.00 55.44 111 SER A C 1
ATOM 821 O O . SER A 1 111 ? 4.371 -15.231 -5.633 1.00 55.44 111 SER A O 1
ATOM 823 N N . SER A 1 112 ? 2.411 -14.152 -5.807 1.00 58.53 112 SER A N 1
ATOM 824 C CA . SER A 1 112 ? 2.966 -12.933 -6.404 1.00 58.53 112 SER A CA 1
ATOM 825 C C . SER A 1 112 ? 2.594 -11.711 -5.578 1.00 58.53 112 SER A C 1
ATOM 827 O O . SER A 1 112 ? 1.479 -11.658 -5.060 1.00 58.53 112 SER A O 1
ATOM 829 N N . THR A 1 113 ? 3.466 -10.699 -5.501 1.00 63.97 113 THR A N 1
ATOM 830 C CA . THR A 1 113 ? 2.989 -9.346 -5.168 1.00 63.97 113 THR A CA 1
ATOM 831 C C . THR A 1 113 ? 2.551 -8.711 -6.463 1.00 63.97 113 THR A C 1
ATOM 833 O O . THR A 1 113 ? 3.338 -8.655 -7.411 1.00 63.97 113 THR A O 1
ATOM 836 N N . ILE A 1 114 ? 1.317 -8.230 -6.502 1.00 65.00 114 ILE A N 1
ATOM 837 C CA . ILE A 1 114 ? 0.849 -7.443 -7.632 1.00 65.00 114 ILE A CA 1
ATOM 838 C C . ILE A 1 114 ? 1.032 -5.978 -7.269 1.00 65.00 114 ILE A C 1
ATOM 840 O O . ILE A 1 114 ? 0.414 -5.494 -6.322 1.00 65.00 114 ILE A O 1
ATOM 844 N N . LEU A 1 115 ? 1.887 -5.280 -8.014 1.00 64.06 115 LEU A N 1
ATOM 845 C CA . LEU A 1 115 ? 2.070 -3.839 -7.864 1.00 64.06 115 LEU A CA 1
ATOM 846 C C . LEU A 1 115 ? 1.394 -3.152 -9.035 1.00 64.06 115 LEU A C 1
ATOM 848 O O . LEU A 1 115 ? 1.715 -3.430 -10.194 1.00 64.06 115 LEU A O 1
ATOM 852 N N . PHE A 1 116 ? 0.504 -2.215 -8.730 1.00 68.12 116 PHE A N 1
ATOM 853 C CA . PHE A 1 116 ? 0.033 -1.276 -9.731 1.00 68.12 116 PHE A CA 1
ATOM 854 C C . PHE A 1 116 ? 0.023 0.146 -9.187 1.00 68.12 116 PHE A C 1
ATOM 856 O O . PHE A 1 116 ? -0.265 0.421 -8.020 1.00 68.12 116 PHE A O 1
ATOM 863 N N . ASP A 1 117 ? 0.369 1.061 -10.076 1.00 59.19 117 ASP A N 1
ATOM 864 C CA . ASP A 1 117 ? 0.217 2.484 -9.859 1.00 59.19 117 ASP A CA 1
ATOM 865 C C . ASP A 1 117 ? -1.266 2.832 -9.974 1.00 59.19 117 ASP A C 1
ATOM 867 O O . ASP A 1 117 ? -1.969 2.358 -10.861 1.00 59.19 117 ASP A O 1
ATOM 871 N N . ASN A 1 118 ? -1.804 3.649 -9.084 1.00 52.81 118 ASN A N 1
ATOM 872 C CA . ASN A 1 118 ? -3.212 3.991 -9.156 1.00 52.81 118 ASN A CA 1
ATOM 873 C C . ASN A 1 118 ? -3.576 4.718 -10.468 1.00 52.81 118 ASN A C 1
ATOM 875 O O . ASN A 1 118 ? -4.765 4.754 -10.775 1.00 52.81 118 ASN A O 1
ATOM 879 N N . THR A 1 119 ? -2.633 5.227 -11.282 1.00 51.16 119 THR A N 1
ATOM 880 C CA . THR A 1 119 ? -2.914 5.767 -12.642 1.00 51.16 119 THR A CA 1
ATOM 881 C C . THR A 1 119 ? -3.687 4.816 -13.555 1.00 51.16 119 THR A C 1
ATOM 883 O O . THR A 1 119 ? -4.442 5.275 -14.410 1.00 51.16 119 THR A O 1
ATOM 886 N N . PHE A 1 120 ? -3.653 3.517 -13.266 1.00 50.50 120 PHE A N 1
ATOM 887 C CA . PHE A 1 120 ? -4.503 2.494 -13.874 1.00 50.50 120 PHE A CA 1
ATOM 888 C C . PHE A 1 120 ? -6.008 2.672 -13.581 1.00 50.50 120 PHE A C 1
ATOM 890 O O . PHE A 1 120 ? -6.858 2.104 -14.258 1.00 50.50 120 PHE A O 1
ATOM 897 N N . SER A 1 121 ? -6.392 3.506 -12.615 1.00 48.78 121 SER A N 1
ATOM 898 C CA . SER A 1 121 ? -7.793 3.856 -12.338 1.00 48.78 121 SER A CA 1
ATOM 899 C C . SER A 1 121 ? -8.412 4.805 -13.377 1.00 48.78 121 SER A C 1
ATOM 901 O O . SER A 1 121 ? -9.630 4.987 -13.378 1.00 48.78 121 SER A O 1
ATOM 903 N N . ARG A 1 122 ? -7.618 5.378 -14.294 1.00 49.84 122 ARG A N 1
ATOM 904 C CA . ARG A 1 122 ? -8.052 6.411 -15.248 1.00 49.84 122 ARG A CA 1
ATOM 905 C C . ARG A 1 122 ? -8.579 5.868 -16.586 1.00 49.84 122 ARG A C 1
ATOM 907 O O . ARG A 1 122 ? -8.281 6.459 -17.608 1.00 49.84 122 ARG A O 1
ATOM 914 N N . LEU A 1 123 ? -9.430 4.832 -16.577 1.00 42.66 123 LEU A N 1
ATOM 915 C CA . LEU A 1 123 ? -10.256 4.321 -17.710 1.00 42.66 123 LEU A CA 1
ATOM 916 C C . LEU A 1 123 ? -9.8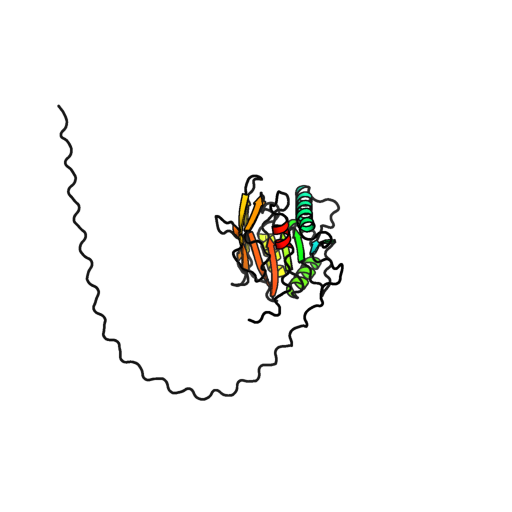09 3.005 -18.389 1.00 42.66 123 LEU A C 1
ATOM 918 O O . LEU A 1 123 ? -10.647 2.388 -19.038 1.00 42.66 123 LEU A O 1
ATOM 922 N N . ALA A 1 124 ? -8.574 2.518 -18.214 1.00 47.38 124 ALA A N 1
ATOM 923 C CA . ALA A 1 124 ? -8.097 1.297 -18.898 1.00 47.38 124 ALA A CA 1
ATOM 924 C C . ALA A 1 124 ? -8.289 -0.012 -18.108 1.00 47.38 124 ALA A C 1
ATOM 926 O O . ALA A 1 124 ? -8.159 -1.094 -18.672 1.00 47.38 124 ALA A O 1
ATOM 927 N N . PHE A 1 125 ? -8.607 0.061 -16.812 1.00 55.47 125 PHE A N 1
ATOM 928 C CA . PHE A 1 125 ? -8.779 -1.139 -15.996 1.00 55.47 125 PHE A CA 1
ATOM 929 C C . PHE A 1 125 ? -10.172 -1.730 -16.216 1.00 55.47 125 PHE A C 1
ATOM 931 O O . PHE A 1 125 ? -11.155 -1.308 -15.579 1.00 55.47 125 PHE A O 1
ATOM 938 N N . ALA A 1 126 ? -10.247 -2.661 -17.171 1.00 62.06 126 ALA A N 1
ATOM 939 C CA . ALA A 1 126 ? -11.477 -3.330 -17.550 1.00 62.06 126 ALA A CA 1
ATOM 940 C C . ALA A 1 126 ? -12.137 -3.941 -16.310 1.00 62.06 126 ALA A C 1
ATOM 942 O O . ALA A 1 126 ? -11.482 -4.340 -15.344 1.00 62.06 126 ALA A O 1
ATOM 943 N N . GLN A 1 127 ? -13.467 -4.016 -16.314 1.00 67.69 127 GLN A N 1
ATOM 944 C CA . GLN A 1 127 ? -14.190 -4.633 -15.202 1.00 67.69 127 GLN A CA 1
ATOM 945 C C . GLN A 1 127 ? -13.708 -6.073 -14.946 1.00 67.69 127 GLN A C 1
ATOM 947 O O . GLN A 1 127 ? -13.626 -6.479 -13.790 1.00 67.69 127 GLN A O 1
ATOM 952 N N . ALA A 1 128 ? -13.328 -6.796 -16.005 1.00 69.94 128 ALA A N 1
ATOM 953 C CA . ALA A 1 128 ? -12.759 -8.138 -15.925 1.00 69.94 128 ALA A CA 1
ATOM 954 C C . ALA A 1 128 ? -11.452 -8.183 -15.110 1.00 69.94 128 ALA A C 1
ATOM 956 O O . ALA A 1 128 ? -11.321 -9.022 -14.223 1.00 69.94 128 ALA A O 1
ATOM 957 N N . ASP A 1 129 ? -10.537 -7.237 -15.326 1.00 71.44 129 ASP A N 1
ATOM 958 C CA . ASP A 1 129 ? -9.256 -7.166 -14.610 1.00 71.44 129 ASP A CA 1
ATOM 959 C C . ASP A 1 129 ? -9.452 -6.904 -13.112 1.00 71.44 129 ASP A C 1
ATOM 961 O O . ASP A 1 129 ? -8.792 -7.502 -12.261 1.00 71.44 129 ASP A O 1
ATOM 965 N N . LYS A 1 130 ? -10.435 -6.061 -12.770 1.00 68.81 130 LYS A N 1
ATOM 966 C CA . LYS A 1 130 ? -10.842 -5.812 -11.376 1.00 68.81 130 LYS A CA 1
ATOM 967 C C . LYS A 1 130 ? -11.354 -7.075 -10.709 1.00 68.81 130 LYS A C 1
ATOM 969 O O . LYS A 1 130 ? -11.014 -7.330 -9.559 1.00 68.81 130 LYS A O 1
ATOM 974 N N . THR A 1 131 ? -12.164 -7.852 -11.423 1.00 73.38 131 THR A N 1
ATOM 975 C CA . THR A 1 131 ? -12.669 -9.132 -10.929 1.00 73.38 131 THR A CA 1
ATOM 976 C C . THR A 1 131 ? -11.531 -10.130 -10.730 1.00 73.38 131 THR A C 1
ATOM 978 O O . THR A 1 131 ? -11.497 -10.793 -9.699 1.00 73.38 131 THR A O 1
ATOM 981 N N . ILE A 1 132 ? -10.564 -10.197 -11.652 1.00 74.19 132 ILE A N 1
ATOM 982 C CA . ILE A 1 132 ? -9.384 -11.062 -11.513 1.00 74.19 132 ILE A CA 1
ATOM 983 C C . ILE A 1 132 ? -8.574 -10.684 -10.267 1.00 74.19 132 ILE A C 1
ATOM 985 O O . ILE A 1 132 ? -8.261 -11.561 -9.467 1.00 74.19 132 ILE A O 1
ATOM 989 N N . LEU A 1 133 ? -8.285 -9.395 -10.058 1.00 73.69 133 LEU A N 1
ATOM 990 C CA . LEU A 1 133 ? -7.560 -8.941 -8.867 1.00 73.69 133 LEU A CA 1
ATOM 991 C C . LEU A 1 133 ? -8.328 -9.199 -7.573 1.00 73.69 133 LEU A C 1
ATOM 993 O O . LEU A 1 133 ? -7.736 -9.661 -6.603 1.00 73.69 133 LEU A O 1
ATOM 997 N N . ALA A 1 134 ? -9.632 -8.918 -7.557 1.00 73.75 134 ALA A N 1
ATOM 998 C CA . ALA A 1 134 ? -10.467 -9.193 -6.396 1.00 73.75 134 ALA A CA 1
ATOM 999 C C . ALA A 1 134 ? -10.440 -10.688 -6.056 1.00 73.75 134 ALA A C 1
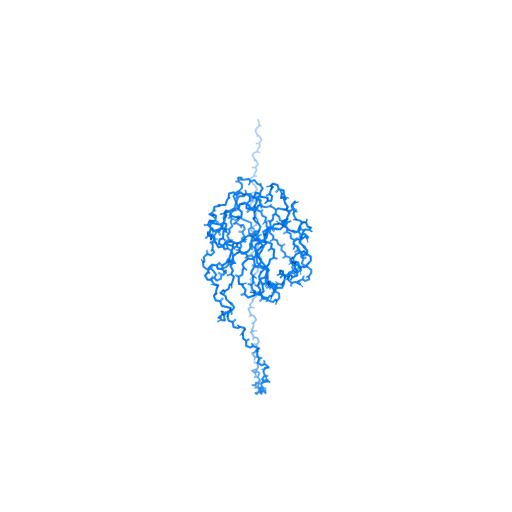ATOM 1001 O O . ALA A 1 134 ? -10.246 -11.043 -4.901 1.00 73.75 134 ALA A O 1
ATOM 1002 N N . ASN A 1 135 ? -10.548 -11.568 -7.055 1.00 74.31 135 ASN A N 1
ATOM 1003 C CA . ASN A 1 135 ? -10.461 -13.013 -6.850 1.00 74.31 135 ASN A CA 1
ATOM 1004 C C . ASN A 1 135 ? -9.080 -13.437 -6.338 1.00 74.31 135 ASN A C 1
ATOM 1006 O O . ASN A 1 135 ? -8.996 -14.223 -5.401 1.00 74.31 135 ASN A O 1
ATOM 1010 N N . ALA A 1 136 ? -8.004 -12.895 -6.911 1.00 71.62 136 ALA A N 1
ATOM 1011 C CA . ALA A 1 136 ? -6.642 -13.214 -6.500 1.00 71.62 136 ALA A CA 1
ATOM 1012 C C . ALA A 1 136 ? -6.387 -12.830 -5.033 1.00 71.62 136 ALA A C 1
ATOM 1014 O O . ALA A 1 136 ? -5.882 -13.646 -4.260 1.00 71.62 136 ALA A O 1
ATOM 1015 N N . VAL A 1 137 ? -6.771 -11.609 -4.638 1.00 75.62 137 VAL A N 1
ATOM 1016 C CA . VAL A 1 137 ? -6.660 -11.141 -3.249 1.00 75.62 137 VAL A CA 1
ATOM 1017 C C . VAL A 1 137 ? -7.539 -11.992 -2.344 1.00 75.62 137 VAL A C 1
ATOM 1019 O O . VAL A 1 137 ? -7.070 -12.482 -1.322 1.00 75.62 137 VAL A O 1
ATOM 1022 N N . ASN A 1 138 ? -8.795 -12.216 -2.730 1.00 74.75 138 ASN A N 1
ATOM 1023 C CA . ASN A 1 138 ? -9.749 -12.907 -1.875 1.00 74.75 138 ASN A CA 1
ATOM 1024 C C . ASN A 1 138 ? -9.413 -14.390 -1.666 1.00 74.75 138 ASN A C 1
ATOM 1026 O O . ASN A 1 138 ? -9.765 -14.936 -0.625 1.00 74.75 138 ASN A O 1
ATOM 1030 N N . ASN A 1 139 ? -8.699 -15.022 -2.597 1.00 71.00 139 ASN A N 1
ATOM 1031 C CA . ASN A 1 139 ? -8.187 -16.383 -2.429 1.00 71.00 139 ASN A CA 1
ATOM 1032 C C . ASN A 1 139 ? -6.956 -16.456 -1.505 1.00 71.00 139 ASN A C 1
ATOM 1034 O O . ASN A 1 139 ? -6.482 -17.552 -1.218 1.00 71.00 139 ASN A O 1
ATOM 1038 N N . GLY A 1 140 ? -6.419 -15.316 -1.052 1.00 65.00 140 GLY A N 1
ATOM 1039 C CA . GLY A 1 140 ? -5.221 -15.254 -0.209 1.00 65.00 140 GLY A CA 1
ATOM 1040 C C . GLY A 1 140 ? -3.921 -15.591 -0.950 1.00 65.00 140 GLY A C 1
ATOM 1041 O O . GLY A 1 140 ? -2.874 -15.749 -0.325 1.00 65.00 140 GLY A O 1
ATOM 1042 N N . ASP A 1 141 ? -3.967 -15.695 -2.281 1.00 63.09 141 ASP A N 1
ATOM 1043 C CA . ASP A 1 141 ? -2.814 -16.065 -3.106 1.00 63.09 141 ASP A CA 1
ATOM 1044 C C . ASP A 1 141 ? -1.844 -14.900 -3.336 1.00 63.09 141 ASP A C 1
ATOM 1046 O O . ASP A 1 141 ? -0.676 -15.119 -3.660 1.00 63.09 141 ASP A O 1
ATOM 1050 N N . THR A 1 142 ? -2.307 -13.658 -3.181 1.00 65.31 142 THR A N 1
ATOM 1051 C CA . THR A 1 142 ? -1.523 -12.458 -3.488 1.00 65.31 142 THR A CA 1
ATOM 1052 C C . THR A 1 142 ? -1.768 -11.336 -2.485 1.00 65.31 142 THR A C 1
ATOM 1054 O O . THR A 1 142 ? -2.885 -11.143 -2.003 1.00 65.31 142 THR A O 1
ATOM 1057 N N . VAL A 1 143 ? -0.714 -10.563 -2.210 1.00 71.69 143 VAL A N 1
ATOM 1058 C CA . VAL A 1 143 ? -0.847 -9.215 -1.652 1.00 71.69 143 VAL A CA 1
ATOM 1059 C C . VAL A 1 143 ? -0.958 -8.240 -2.816 1.00 71.69 143 VAL A C 1
ATOM 1061 O O . VAL A 1 143 ? -0.095 -8.205 -3.701 1.00 71.69 143 VAL A O 1
ATOM 1064 N N . LEU A 1 144 ? -2.011 -7.428 -2.799 1.00 81.19 144 LEU A N 1
ATOM 1065 C CA . LEU A 1 144 ? -2.203 -6.378 -3.788 1.00 81.19 144 LEU A CA 1
ATOM 1066 C C . LEU A 1 144 ? -1.663 -5.054 -3.259 1.00 81.19 144 LEU A C 1
ATOM 1068 O O . LEU A 1 144 ? -2.276 -4.438 -2.389 1.00 81.19 144 LEU A O 1
ATOM 1072 N N . THR A 1 145 ? -0.544 -4.596 -3.812 1.00 84.19 145 THR A N 1
ATOM 1073 C CA . THR A 1 145 ? 0.064 -3.309 -3.474 1.00 84.19 145 THR A CA 1
ATOM 1074 C C . THR A 1 145 ? -0.367 -2.245 -4.481 1.00 84.19 145 THR A C 1
ATOM 1076 O O . THR A 1 145 ? -0.071 -2.319 -5.674 1.00 84.19 145 THR A O 1
ATOM 1079 N N . VAL A 1 146 ? -1.045 -1.216 -3.984 1.00 82.31 146 VAL A N 1
ATOM 1080 C CA . VAL A 1 146 ? -1.543 -0.074 -4.750 1.00 82.31 146 VAL A CA 1
ATOM 1081 C C . VAL A 1 146 ? -0.722 1.159 -4.404 1.00 82.31 146 VAL A C 1
ATOM 1083 O O . VAL A 1 146 ? -0.764 1.643 -3.272 1.00 82.31 146 VAL A O 1
ATOM 1086 N N . LEU A 1 147 ? -0.006 1.707 -5.383 1.00 82.56 147 LEU A N 1
ATOM 1087 C CA . LEU A 1 147 ? 0.736 2.952 -5.196 1.00 82.56 147 LEU A CA 1
ATOM 1088 C C . LEU A 1 147 ? -0.195 4.143 -5.404 1.00 82.56 147 LEU A C 1
ATOM 1090 O O . LEU A 1 147 ? -0.866 4.258 -6.427 1.00 82.56 147 LEU A O 1
ATOM 1094 N N . LEU A 1 148 ? -0.259 5.027 -4.418 1.00 82.06 148 LEU A N 1
ATOM 1095 C CA . LEU A 1 148 ? -1.155 6.168 -4.384 1.00 82.06 148 LEU A CA 1
ATOM 1096 C C . LEU A 1 148 ? -0.417 7.455 -4.737 1.00 82.06 148 LEU A C 1
ATOM 1098 O O . LEU A 1 148 ? 0.307 8.028 -3.932 1.00 82.06 148 LEU A O 1
ATOM 1102 N N . THR A 1 149 ? -0.702 7.973 -5.921 1.00 73.94 149 THR A N 1
ATOM 1103 C CA . THR A 1 149 ? -0.260 9.300 -6.358 1.00 73.94 149 THR A CA 1
ATOM 1104 C C . THR A 1 149 ? -1.052 10.430 -5.692 1.00 73.94 149 THR A C 1
ATOM 1106 O O . THR A 1 149 ? -2.147 10.183 -5.171 1.00 73.94 149 THR A O 1
ATOM 1109 N N . PRO A 1 150 ? -0.609 11.695 -5.805 1.00 76.62 150 PRO A N 1
ATOM 1110 C CA . PRO A 1 150 ? -1.360 12.858 -5.331 1.00 76.62 150 PRO A CA 1
ATOM 1111 C C . PRO A 1 150 ? -2.829 12.937 -5.818 1.00 76.62 150 PRO A C 1
ATOM 1113 O O . PRO A 1 150 ? -3.187 12.342 -6.844 1.00 76.62 150 PRO A O 1
ATOM 1116 N N . PRO A 1 151 ? -3.713 13.660 -5.095 1.00 64.44 151 PRO A N 1
ATOM 1117 C CA . PRO A 1 151 ? -5.152 13.748 -5.377 1.00 64.44 151 PRO A CA 1
ATOM 1118 C C . PRO A 1 151 ? -5.515 14.309 -6.757 1.00 64.44 151 PRO A C 1
ATOM 1120 O O . PRO A 1 151 ? -6.539 13.923 -7.313 1.00 64.44 151 PRO A O 1
ATOM 1123 N N . SER A 1 152 ? -4.675 15.182 -7.323 1.00 66.25 152 SER A N 1
ATOM 1124 C CA . SER A 1 152 ? -4.855 15.740 -8.674 1.00 66.25 152 SER A CA 1
ATOM 1125 C C . SER A 1 152 ? -4.811 14.665 -9.758 1.00 66.25 152 SER A C 1
ATOM 1127 O O . SER A 1 152 ? -5.456 14.789 -10.800 1.00 66.25 152 SER A O 1
ATOM 1129 N N . SER A 1 153 ? -4.081 13.579 -9.501 1.00 66.50 153 SER A N 1
ATOM 1130 C CA . SER A 1 153 ? -4.081 12.427 -10.380 1.00 66.50 153 SER A CA 1
ATOM 1131 C C . SER A 1 153 ? -5.350 11.605 -10.161 1.00 66.50 153 SER A C 1
ATOM 1133 O O . SER A 1 153 ? -6.092 11.344 -11.109 1.00 66.50 153 SER A O 1
ATOM 1135 N N . ILE A 1 154 ? -5.647 11.216 -8.918 1.00 70.62 154 ILE A N 1
ATOM 1136 C CA . ILE A 1 154 ? -6.768 10.316 -8.596 1.00 70.62 154 ILE A CA 1
ATOM 1137 C C . ILE A 1 154 ? -7.494 10.777 -7.349 1.00 70.62 154 ILE A C 1
ATOM 1139 O O . ILE A 1 154 ? -6.884 10.909 -6.282 1.00 70.62 154 ILE A O 1
ATOM 1143 N N . SER A 1 155 ? -8.808 10.952 -7.483 1.00 81.56 155 SER A N 1
ATOM 1144 C CA . SER A 1 155 ? -9.675 11.383 -6.395 1.00 81.56 155 SER A CA 1
ATOM 1145 C C . SER A 1 155 ? -9.754 10.340 -5.281 1.00 81.56 155 SER A C 1
ATOM 1147 O O . SER A 1 155 ? -9.654 9.130 -5.501 1.00 81.56 155 SER A O 1
ATOM 1149 N N . SER A 1 156 ? -10.012 10.802 -4.062 1.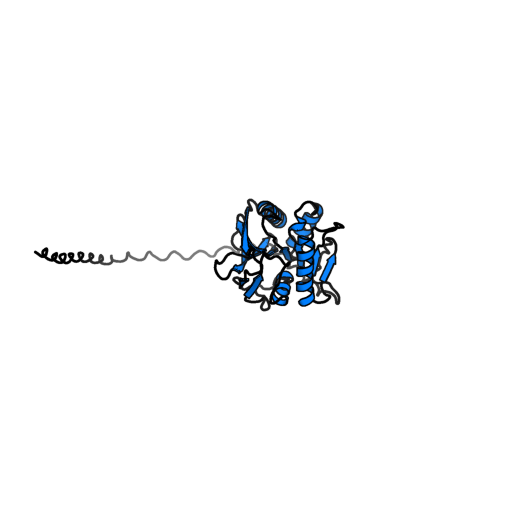00 87.56 156 SER A N 1
ATOM 1150 C CA . SER A 1 156 ? -10.239 9.917 -2.918 1.00 87.56 156 SER A CA 1
ATOM 1151 C C . SER A 1 156 ? -11.473 9.018 -3.117 1.00 87.56 156 SER A C 1
ATOM 1153 O O . SER A 1 156 ? -11.480 7.876 -2.666 1.00 87.56 156 SER A O 1
ATOM 1155 N N . SER A 1 157 ? -12.475 9.477 -3.882 1.00 85.75 157 SER A N 1
ATOM 1156 C CA . SER A 1 157 ? -13.653 8.681 -4.262 1.00 85.75 157 SER A CA 1
ATOM 1157 C C . SER A 1 157 ? -13.322 7.493 -5.172 1.00 85.75 157 SER A C 1
ATOM 1159 O O . SER A 1 157 ? -13.916 6.422 -5.032 1.00 85.75 157 SER A O 1
ATOM 1161 N N . ALA A 1 158 ? -12.349 7.641 -6.076 1.00 82.06 158 ALA A N 1
ATOM 1162 C CA . ALA A 1 158 ? -11.888 6.542 -6.918 1.00 82.06 158 ALA A CA 1
ATOM 1163 C C . ALA A 1 158 ? -11.160 5.474 -6.087 1.00 82.06 158 ALA A C 1
ATOM 1165 O O . ALA A 1 158 ? -11.374 4.281 -6.301 1.00 82.06 158 ALA A O 1
ATOM 1166 N N . VAL A 1 159 ? -10.373 5.890 -5.086 1.00 86.00 159 VAL A N 1
ATOM 1167 C CA . VAL A 1 159 ? -9.743 4.959 -4.134 1.00 86.00 159 VAL A CA 1
ATOM 1168 C C . VAL A 1 159 ? -10.792 4.248 -3.280 1.00 86.00 159 VAL A C 1
ATOM 1170 O O . VAL A 1 159 ? -10.750 3.027 -3.176 1.00 86.00 159 VAL A O 1
ATOM 1173 N N . ALA A 1 160 ? -11.784 4.968 -2.752 1.00 89.94 160 ALA A N 1
ATOM 1174 C CA . ALA A 1 160 ? -12.885 4.363 -2.001 1.00 89.94 160 ALA A CA 1
ATOM 1175 C C . ALA A 1 160 ? -13.656 3.322 -2.832 1.00 89.94 160 ALA A C 1
ATOM 1177 O O . ALA A 1 160 ? -13.966 2.235 -2.345 1.00 89.94 160 ALA A O 1
ATOM 1178 N N . THR A 1 161 ? -13.902 3.615 -4.113 1.00 85.69 161 THR A N 1
ATOM 1179 C CA . THR A 1 161 ? -14.544 2.682 -5.054 1.00 85.69 161 THR A CA 1
ATOM 1180 C C . THR A 1 161 ? -13.694 1.435 -5.289 1.00 85.69 161 THR A C 1
ATOM 1182 O O . THR A 1 161 ? -14.225 0.326 -5.327 1.00 85.69 161 THR A O 1
ATOM 1185 N N . LEU A 1 162 ? -12.380 1.598 -5.454 1.00 83.75 162 LEU A N 1
ATOM 1186 C CA . LEU A 1 162 ? -11.447 0.483 -5.602 1.00 83.75 162 LEU A CA 1
ATOM 1187 C C . LEU A 1 162 ? -11.457 -0.407 -4.354 1.00 83.75 162 LEU A C 1
ATOM 1189 O O . LEU A 1 162 ? -11.658 -1.611 -4.484 1.00 83.75 162 LEU A O 1
ATOM 1193 N N . VAL A 1 163 ? -11.303 0.184 -3.165 1.00 88.19 163 VAL A N 1
ATOM 1194 C CA . VAL A 1 163 ? -11.316 -0.547 -1.890 1.00 88.19 163 VAL A CA 1
ATOM 1195 C C . VAL A 1 163 ? -12.640 -1.289 -1.723 1.00 88.19 163 VAL A C 1
ATOM 1197 O O . VAL A 1 163 ? -12.616 -2.498 -1.545 1.00 88.19 163 VAL A O 1
ATOM 1200 N N . THR A 1 164 ? -13.779 -0.608 -1.907 1.00 88.44 164 THR A N 1
ATOM 1201 C CA . THR A 1 164 ? -15.126 -1.215 -1.863 1.00 88.44 164 THR A CA 1
ATOM 1202 C C . THR A 1 164 ? -15.221 -2.453 -2.750 1.00 88.44 164 THR A C 1
ATOM 1204 O O . THR A 1 164 ? -15.767 -3.469 -2.343 1.00 88.44 164 THR A O 1
ATOM 1207 N N . ARG A 1 165 ? -14.696 -2.386 -3.977 1.00 83.50 165 ARG A N 1
ATOM 1208 C CA . ARG A 1 165 ? -14.779 -3.493 -4.940 1.00 83.50 165 ARG A CA 1
ATOM 1209 C C . ARG A 1 165 ? -13.868 -4.663 -4.597 1.00 83.50 165 ARG A C 1
ATOM 1211 O O . ARG A 1 165 ? -14.228 -5.798 -4.877 1.00 83.50 165 ARG A O 1
ATOM 1218 N N . LEU A 1 166 ? -12.685 -4.387 -4.057 1.00 83.19 166 LEU A N 1
ATOM 1219 C CA . LEU A 1 166 ? -11.733 -5.431 -3.690 1.00 83.19 166 LEU A CA 1
ATOM 1220 C C . LEU A 1 166 ? -12.143 -6.126 -2.386 1.00 83.19 166 LEU A C 1
ATOM 1222 O O . LEU A 1 166 ? -11.985 -7.335 -2.273 1.00 83.19 166 LEU A O 1
ATOM 1226 N N . THR A 1 167 ? -12.690 -5.380 -1.422 1.00 86.31 167 THR A N 1
ATOM 1227 C CA . THR A 1 167 ? -13.036 -5.902 -0.092 1.00 86.31 167 THR A CA 1
ATOM 1228 C C . THR A 1 167 ? -14.503 -6.292 0.063 1.00 86.31 167 THR A C 1
ATOM 1230 O O . THR A 1 167 ? -14.842 -6.988 1.012 1.00 86.31 167 THR A O 1
ATOM 1233 N N . ASN A 1 168 ? -15.396 -5.816 -0.808 1.00 88.06 168 ASN A N 1
ATOM 1234 C CA . ASN A 1 168 ? -16.853 -5.846 -0.623 1.00 88.06 168 ASN A CA 1
ATOM 1235 C C . ASN A 1 168 ? -17.358 -5.131 0.649 1.00 88.06 168 ASN A C 1
ATOM 1237 O O . ASN A 1 168 ? -18.515 -5.308 1.033 1.00 88.06 168 ASN A O 1
ATOM 1241 N N . TYR A 1 169 ? -16.535 -4.303 1.304 1.00 92.38 169 TYR A N 1
ATOM 1242 C CA . TYR A 1 169 ? -16.996 -3.479 2.423 1.00 92.38 169 TYR A CA 1
ATOM 1243 C C . TYR A 1 169 ? -17.945 -2.387 1.936 1.00 92.38 169 TYR A C 1
ATOM 1245 O O . TYR A 1 169 ? -17.685 -1.705 0.947 1.00 92.38 169 TYR A O 1
ATOM 1253 N N . THR A 1 170 ? -19.055 -2.203 2.645 1.00 93.62 170 THR A N 1
ATOM 1254 C CA . THR A 1 170 ? -20.070 -1.202 2.308 1.00 93.62 170 THR A CA 1
ATOM 1255 C C . THR A 1 170 ? -19.795 0.121 3.009 1.00 93.62 170 THR A C 1
ATOM 1257 O O . THR A 1 170 ? -19.419 0.134 4.176 1.00 93.62 170 THR A O 1
ATOM 1260 N N . GLY A 1 171 ? -20.059 1.240 2.330 1.00 93.75 171 GLY A N 1
ATOM 1261 C CA . GLY A 1 171 ? -19.916 2.570 2.933 1.00 93.75 171 GLY A CA 1
ATOM 1262 C C . GLY A 1 171 ? -18.465 3.025 3.098 1.00 93.75 171 GLY A C 1
ATOM 1263 O O . GLY A 1 171 ? -18.201 3.908 3.911 1.00 93.75 171 GLY A O 1
ATOM 1264 N N . VAL A 1 172 ? -17.529 2.442 2.339 1.00 95.81 172 VAL A N 1
ATOM 1265 C CA . VAL A 1 172 ? -16.132 2.874 2.374 1.00 95.81 172 VAL A CA 1
ATOM 1266 C C . VAL A 1 172 ? -16.033 4.311 1.884 1.00 95.81 172 VAL A C 1
ATOM 1268 O O . VAL A 1 172 ? -16.447 4.636 0.769 1.00 95.81 172 VAL A O 1
ATOM 1271 N N . THR A 1 173 ? -15.425 5.166 2.696 1.00 96.12 173 THR A N 1
ATOM 1272 C CA . THR A 1 173 ? -14.987 6.494 2.263 1.00 96.12 173 THR A CA 1
ATOM 1273 C C . THR A 1 173 ? -13.497 6.603 2.497 1.00 96.12 173 THR A C 1
ATOM 1275 O O . THR A 1 173 ? -12.991 6.048 3.464 1.00 96.12 173 THR A O 1
ATOM 1278 N N . CYS A 1 174 ? -12.782 7.279 1.605 1.00 94.81 174 CYS A N 1
ATOM 1279 C CA . CYS A 1 174 ? -11.355 7.510 1.763 1.00 94.81 174 CYS A CA 1
ATOM 1280 C C . CYS A 1 174 ? -11.060 8.996 1.597 1.00 94.81 174 CYS A C 1
ATOM 1282 O O . CYS A 1 174 ? -11.690 9.675 0.784 1.00 94.81 174 CYS A O 1
ATOM 1284 N N . THR A 1 175 ? -10.057 9.466 2.326 1.00 93.94 175 THR A N 1
ATOM 1285 C CA . THR A 1 175 ? -9.496 10.811 2.250 1.00 93.94 175 THR A CA 1
ATOM 1286 C C . THR A 1 175 ? -8.019 10.693 1.922 1.00 93.94 175 THR A C 1
ATOM 1288 O O . THR A 1 175 ? -7.326 9.830 2.460 1.00 93.94 175 THR A O 1
ATOM 1291 N N . LYS A 1 176 ? -7.549 11.560 1.024 1.00 91.25 176 LYS A N 1
ATOM 1292 C CA . LYS A 1 176 ? -6.144 11.683 0.646 1.00 91.25 176 LYS A CA 1
ATOM 1293 C C . LYS A 1 176 ? -5.679 13.099 0.923 1.00 91.25 176 LYS A C 1
ATOM 1295 O O . LYS A 1 176 ? -6.295 14.037 0.414 1.00 91.25 176 LYS A O 1
ATOM 1300 N N . THR A 1 177 ? -4.566 13.237 1.625 1.00 91.44 177 THR A N 1
ATOM 1301 C CA . THR A 1 177 ? -3.960 14.540 1.910 1.00 91.44 177 THR A CA 1
ATOM 1302 C C . THR A 1 177 ? -2.513 14.521 1.454 1.00 91.44 177 THR A C 1
ATOM 1304 O O . THR A 1 177 ? -1.787 13.577 1.742 1.00 91.44 177 THR A O 1
ATOM 1307 N N . VAL A 1 178 ? -2.081 15.536 0.706 1.00 89.75 178 VAL A N 1
ATOM 1308 C CA . VAL A 1 178 ? -0.668 15.656 0.328 1.00 89.75 178 VAL A CA 1
ATOM 1309 C C . VAL A 1 178 ? 0.097 16.233 1.510 1.00 89.75 178 VAL A C 1
ATOM 1311 O O . VAL A 1 178 ? -0.254 17.303 1.997 1.00 89.75 178 VAL A O 1
ATOM 1314 N N . ILE A 1 179 ? 1.126 15.522 1.962 1.00 89.31 179 ILE A N 1
ATOM 1315 C CA . ILE A 1 179 ? 1.947 15.899 3.120 1.00 89.31 179 ILE A CA 1
ATOM 1316 C C . ILE A 1 179 ? 3.258 16.557 2.679 1.00 89.31 179 ILE A C 1
ATOM 1318 O O . ILE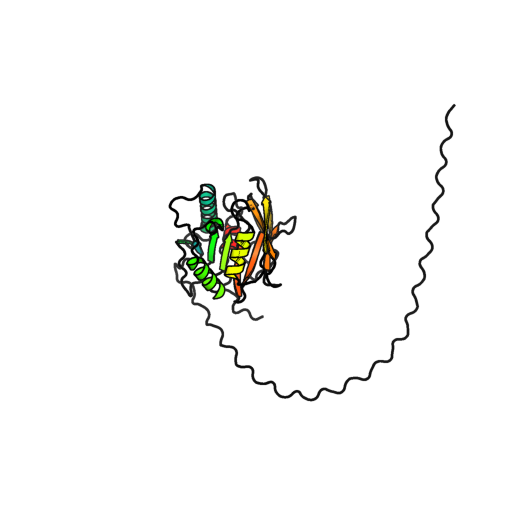 A 1 179 ? 3.807 17.390 3.390 1.00 89.31 179 ILE A O 1
ATOM 1322 N N . ALA A 1 180 ? 3.758 16.201 1.496 1.00 85.38 180 ALA A N 1
ATOM 1323 C CA . ALA A 1 180 ? 4.950 16.799 0.911 1.00 85.38 180 ALA A CA 1
ATOM 1324 C C . ALA A 1 180 ? 4.744 17.011 -0.582 1.00 85.38 180 ALA A C 1
ATOM 1326 O O . ALA A 1 180 ? 4.286 16.108 -1.280 1.00 85.38 180 ALA A O 1
ATOM 1327 N N . THR A 1 181 ? 5.102 18.195 -1.068 1.00 79.81 181 THR A N 1
ATOM 1328 C CA . THR A 1 181 ? 4.982 18.580 -2.486 1.00 79.81 181 THR A CA 1
ATOM 1329 C C . THR A 1 181 ? 6.319 18.980 -3.089 1.00 79.81 181 THR A C 1
ATOM 1331 O O . THR A 1 181 ? 6.497 18.877 -4.299 1.00 79.81 181 THR A O 1
ATOM 1334 N N . SER A 1 182 ? 7.256 19.455 -2.266 1.00 79.50 182 SER A N 1
ATOM 1335 C CA . SER A 1 182 ? 8.566 19.911 -2.714 1.00 79.50 182 SER A CA 1
ATOM 1336 C C . SER A 1 182 ? 9.573 18.769 -2.720 1.00 79.50 182 SER A C 1
ATOM 1338 O O . SER A 1 182 ? 9.556 17.882 -1.870 1.00 79.50 182 SER A O 1
ATOM 1340 N N . ASN A 1 183 ? 10.524 18.841 -3.648 1.00 72.12 183 ASN A N 1
ATOM 1341 C CA . ASN A 1 183 ? 11.652 17.907 -3.735 1.00 72.12 183 ASN A CA 1
ATOM 1342 C C . ASN A 1 183 ? 12.613 18.029 -2.550 1.00 72.12 183 ASN A C 1
ATOM 1344 O O . ASN A 1 183 ? 13.418 17.133 -2.323 1.00 72.12 183 ASN A O 1
ATOM 1348 N N . ASN A 1 184 ? 12.531 19.143 -1.823 1.00 78.50 184 ASN A N 1
ATOM 1349 C CA . ASN A 1 184 ? 13.333 19.395 -0.634 1.00 78.50 184 ASN A CA 1
ATOM 1350 C C . ASN A 1 184 ? 12.613 18.958 0.650 1.00 78.50 184 ASN A C 1
ATOM 1352 O O . ASN A 1 184 ? 13.224 18.977 1.718 1.00 78.50 184 ASN A O 1
ATOM 1356 N N . ASP A 1 185 ? 11.337 18.571 0.561 1.00 84.69 185 ASP A N 1
ATOM 1357 C CA . ASP A 1 185 ? 10.605 18.043 1.706 1.00 84.69 185 ASP A CA 1
ATOM 1358 C C . ASP A 1 185 ? 11.122 16.633 1.996 1.00 84.69 185 ASP A C 1
ATOM 1360 O O . ASP A 1 185 ? 11.116 15.768 1.119 1.00 84.69 185 ASP A O 1
ATOM 1364 N N . ILE A 1 186 ? 11.551 16.395 3.234 1.00 85.00 186 ILE A N 1
ATOM 1365 C CA . ILE A 1 186 ? 11.936 15.068 3.712 1.00 85.00 186 ILE A CA 1
ATOM 1366 C C . ILE A 1 186 ? 10.842 14.586 4.654 1.00 85.00 186 ILE A C 1
ATOM 1368 O O . ILE A 1 186 ? 10.711 15.081 5.775 1.00 85.00 186 ILE A O 1
ATOM 1372 N N . VAL A 1 187 ? 10.075 13.591 4.212 1.00 88.94 187 VAL A N 1
ATOM 1373 C CA . VAL A 1 187 ? 9.087 12.927 5.061 1.00 88.94 187 VAL A CA 1
ATOM 1374 C C . VAL A 1 187 ? 9.714 11.671 5.636 1.00 88.94 187 VAL A C 1
ATOM 1376 O O . VAL A 1 187 ? 10.042 10.731 4.912 1.00 88.94 187 VAL A O 1
ATOM 1379 N N . ARG A 1 188 ? 9.871 11.660 6.959 1.00 91.25 188 ARG A N 1
ATOM 1380 C CA . ARG A 1 188 ? 10.266 10.469 7.709 1.00 91.25 188 ARG A CA 1
ATOM 1381 C C . ARG A 1 188 ? 9.025 9.726 8.158 1.00 91.25 188 ARG A C 1
ATOM 1383 O O . ARG A 1 188 ? 8.097 10.330 8.699 1.00 91.25 188 ARG A O 1
ATOM 1390 N N . LEU A 1 189 ? 9.029 8.424 7.932 1.00 91.62 189 LEU A N 1
ATOM 1391 C CA . LEU A 1 189 ? 7.957 7.528 8.309 1.00 91.62 189 LEU A CA 1
ATOM 1392 C C . LEU A 1 189 ? 8.462 6.555 9.361 1.00 91.62 189 LEU A C 1
ATOM 1394 O O . LEU A 1 189 ? 9.512 5.940 9.181 1.00 91.62 189 LEU A O 1
ATOM 1398 N N . ASN A 1 190 ? 7.683 6.387 10.418 1.00 92.56 190 ASN A N 1
ATOM 1399 C CA . ASN A 1 190 ? 7.917 5.388 11.443 1.00 92.56 190 ASN A CA 1
ATOM 1400 C C . ASN A 1 190 ? 6.979 4.214 11.212 1.00 92.56 190 ASN A C 1
ATOM 1402 O O . ASN A 1 190 ? 5.782 4.400 10.973 1.00 92.56 190 ASN A O 1
ATOM 1406 N N . ARG A 1 191 ? 7.523 3.006 11.321 1.00 90.25 191 ARG A N 1
ATOM 1407 C CA . ARG A 1 191 ? 6.718 1.794 11.391 1.00 90.25 191 ARG A CA 1
ATOM 1408 C C . ARG A 1 191 ? 5.937 1.798 12.709 1.00 90.25 191 ARG A C 1
ATOM 1410 O O . ARG A 1 191 ? 6.538 1.967 13.767 1.00 90.25 191 ARG A O 1
ATOM 1417 N N . VAL A 1 192 ? 4.618 1.630 12.649 1.00 89.81 192 VAL A N 1
ATOM 1418 C CA . VAL A 1 192 ? 3.738 1.621 13.841 1.00 89.81 192 VAL A CA 1
ATOM 1419 C C . VAL A 1 192 ? 3.102 0.274 14.114 1.00 89.81 192 VAL A C 1
ATOM 1421 O O . VAL A 1 192 ? 2.682 0.026 15.239 1.00 89.81 192 VAL A O 1
ATOM 1424 N N . ASN A 1 193 ? 3.062 -0.601 13.113 1.00 80.06 193 ASN A N 1
ATOM 1425 C CA . ASN A 1 193 ? 2.610 -1.964 13.298 1.00 80.06 193 ASN A CA 1
ATOM 1426 C C . ASN A 1 193 ? 3.783 -2.917 13.079 1.00 80.06 193 ASN A C 1
ATOM 1428 O O . ASN A 1 193 ? 4.405 -2.961 12.008 1.00 80.06 193 ASN A O 1
ATOM 1432 N N . SER A 1 194 ? 4.120 -3.650 14.135 1.00 59.81 194 SER A N 1
ATOM 1433 C CA . SER A 1 194 ? 5.078 -4.742 14.086 1.00 59.81 194 SER A CA 1
ATOM 1434 C C . SER A 1 194 ? 4.386 -5.944 13.458 1.00 59.81 194 SER A C 1
ATOM 1436 O O . SER A 1 194 ? 3.970 -6.869 14.147 1.00 59.81 194 SER A O 1
ATOM 1438 N N . ASP A 1 195 ? 4.239 -5.908 12.137 1.00 60.81 195 ASP A N 1
ATOM 1439 C CA . ASP A 1 195 ? 4.054 -7.135 11.364 1.00 60.81 195 ASP A CA 1
ATOM 1440 C C . ASP A 1 195 ? 5.144 -8.161 11.793 1.00 60.81 195 ASP A C 1
ATOM 1442 O O . ASP A 1 195 ? 6.282 -7.744 12.049 1.00 60.81 195 ASP A O 1
ATOM 1446 N N . PRO A 1 196 ? 4.847 -9.469 11.922 1.00 54.44 196 PRO A N 1
ATOM 1447 C CA . PRO A 1 196 ? 5.843 -10.510 12.213 1.00 54.44 196 PRO A CA 1
ATOM 1448 C C . PRO A 1 196 ? 7.071 -10.513 11.283 1.00 54.44 196 PRO A C 1
ATOM 1450 O O . PRO A 1 196 ? 8.062 -11.182 11.575 1.00 54.44 196 PRO A O 1
ATOM 1453 N N . PHE A 1 197 ? 7.055 -9.761 10.183 1.00 55.56 197 PHE A N 1
ATOM 1454 C CA . PHE A 1 197 ? 8.226 -9.547 9.349 1.00 55.56 197 PHE A CA 1
ATOM 1455 C C . PHE A 1 197 ? 9.319 -8.691 10.018 1.00 55.56 197 PHE A C 1
ATOM 1457 O O . PHE A 1 197 ? 9.178 -7.475 10.223 1.00 55.56 197 PHE A O 1
ATOM 1464 N N . THR A 1 198 ? 10.452 -9.335 10.303 1.00 59.22 198 THR A N 1
ATOM 1465 C CA . THR A 1 198 ? 11.647 -8.739 10.920 1.00 59.22 198 THR A CA 1
ATOM 1466 C C . THR A 1 198 ? 12.449 -7.846 9.979 1.00 59.22 198 THR A C 1
ATOM 1468 O O . THR A 1 198 ? 13.157 -6.963 10.458 1.00 59.22 198 THR A O 1
ATOM 1471 N N . ASP A 1 199 ? 12.311 -8.021 8.661 1.00 66.12 199 ASP A N 1
ATOM 1472 C CA . ASP A 1 199 ? 13.185 -7.345 7.691 1.00 66.12 199 ASP A CA 1
ATOM 1473 C C . ASP A 1 199 ? 12.567 -6.053 7.135 1.00 66.12 199 ASP A C 1
ATOM 1475 O O . ASP A 1 199 ? 13.223 -5.305 6.405 1.00 66.12 199 ASP A O 1
ATOM 1479 N N . ALA A 1 200 ? 11.311 -5.747 7.494 1.00 73.50 200 ALA A N 1
ATOM 1480 C CA . ALA A 1 200 ? 10.718 -4.459 7.160 1.00 73.50 200 ALA A CA 1
ATOM 1481 C C . ALA A 1 200 ? 11.411 -3.350 7.968 1.00 73.50 200 ALA A C 1
ATOM 1483 O O . ALA A 1 200 ? 11.457 -3.410 9.204 1.00 73.50 200 ALA A O 1
ATOM 1484 N N . PRO A 1 201 ? 11.902 -2.302 7.291 1.00 81.00 201 PRO A N 1
ATOM 1485 C CA . PRO A 1 201 ? 12.688 -1.252 7.918 1.00 81.00 201 PRO A CA 1
ATOM 1486 C C . PRO A 1 201 ? 11.861 -0.521 8.980 1.00 81.00 201 PRO A C 1
ATOM 1488 O O . PRO A 1 201 ? 10.704 -0.171 8.755 1.00 81.00 201 PRO A O 1
ATOM 1491 N N . SER A 1 202 ? 12.451 -0.249 10.143 1.00 85.88 202 SER A N 1
ATOM 1492 C CA . SER A 1 202 ? 11.772 0.483 11.226 1.00 85.88 202 SER A CA 1
ATOM 1493 C C . SER A 1 202 ? 11.402 1.915 10.833 1.00 85.88 202 SER A C 1
ATOM 1495 O O . SER A 1 202 ? 10.440 2.481 11.356 1.00 85.88 202 SER A O 1
ATOM 1497 N N . THR A 1 203 ? 12.148 2.492 9.889 1.00 88.62 203 THR A N 1
ATOM 1498 C CA . THR A 1 203 ? 11.913 3.829 9.355 1.00 88.62 203 THR A CA 1
ATOM 1499 C C . THR A 1 203 ? 12.058 3.843 7.842 1.00 88.62 203 THR A C 1
ATOM 1501 O O . THR A 1 203 ? 12.873 3.122 7.270 1.00 88.62 203 THR A O 1
ATOM 1504 N N . LEU A 1 204 ? 11.268 4.689 7.192 1.00 87.88 204 LEU A N 1
ATOM 1505 C CA . LEU A 1 204 ? 11.392 4.992 5.772 1.00 87.88 204 LEU A CA 1
ATOM 1506 C C . LEU A 1 204 ? 11.561 6.493 5.599 1.00 87.88 204 LEU A C 1
ATOM 1508 O O . LEU A 1 204 ? 11.054 7.283 6.392 1.00 87.88 204 LEU A O 1
ATOM 1512 N N . THR A 1 205 ? 12.265 6.890 4.546 1.00 86.38 205 THR A N 1
ATOM 1513 C CA . THR A 1 205 ? 12.365 8.297 4.163 1.00 86.38 205 THR A CA 1
ATOM 1514 C C . THR A 1 205 ? 11.923 8.460 2.720 1.00 86.38 205 THR A C 1
ATOM 1516 O O . THR A 1 205 ? 12.277 7.658 1.856 1.00 86.38 205 THR A O 1
ATOM 1519 N N . SER A 1 206 ? 11.128 9.495 2.484 1.00 79.69 206 SER A N 1
ATOM 1520 C CA . SER A 1 206 ? 10.580 9.874 1.189 1.00 79.69 206 SER A CA 1
ATOM 1521 C C . SER A 1 206 ? 10.902 11.341 0.900 1.00 79.69 206 SER A C 1
ATOM 1523 O O . SER A 1 206 ? 10.973 12.150 1.832 1.00 79.69 206 SER A O 1
ATOM 1525 N N . SER A 1 207 ? 11.067 11.678 -0.383 1.00 62.59 207 SER A N 1
ATOM 1526 C CA . SER A 1 207 ? 11.120 13.061 -0.855 1.00 62.59 207 SER A CA 1
ATOM 1527 C C . SER A 1 207 ? 10.014 13.331 -1.878 1.00 62.59 207 SER A C 1
ATOM 1529 O O . SER A 1 207 ? 9.845 12.572 -2.831 1.00 62.59 207 SER A O 1
ATOM 1531 N N . ALA A 1 208 ? 9.280 14.431 -1.677 1.00 79.44 208 ALA A N 1
ATOM 1532 C CA . ALA A 1 208 ? 8.126 14.866 -2.474 1.00 79.44 208 ALA A CA 1
ATOM 1533 C C . ALA A 1 208 ? 6.914 13.910 -2.524 1.00 79.44 208 ALA A C 1
ATOM 1535 O O . ALA A 1 208 ? 6.959 12.751 -2.113 1.00 79.44 208 ALA A O 1
ATOM 1536 N N . ASN A 1 209 ? 5.796 14.457 -3.019 1.00 80.12 209 ASN A N 1
ATOM 1537 C CA . ASN A 1 209 ? 4.551 13.787 -3.420 1.00 80.12 209 ASN A CA 1
ATOM 1538 C C . ASN A 1 209 ? 4.020 12.703 -2.464 1.00 80.12 209 ASN A C 1
ATOM 1540 O O . ASN A 1 209 ? 3.323 11.779 -2.885 1.00 80.12 209 ASN A O 1
ATOM 1544 N N . THR A 1 210 ? 4.322 12.824 -1.172 1.00 88.12 210 THR A N 1
ATOM 1545 C CA . THR A 1 210 ? 3.874 11.876 -0.154 1.00 88.12 210 THR A CA 1
ATOM 1546 C C . THR A 1 210 ? 2.437 12.196 0.214 1.00 88.12 210 THR A C 1
ATOM 1548 O O . THR A 1 210 ? 2.085 13.355 0.440 1.00 88.12 210 THR A O 1
ATOM 1551 N N . VAL A 1 211 ? 1.607 11.166 0.268 1.00 90.31 211 VAL A N 1
ATOM 1552 C CA . VAL A 1 211 ? 0.172 11.262 0.500 1.00 90.31 211 VAL A CA 1
ATOM 1553 C C . VAL A 1 211 ? -0.170 10.466 1.747 1.00 90.31 211 VAL A C 1
ATOM 1555 O O . VAL A 1 211 ? 0.191 9.299 1.848 1.00 90.31 211 VAL A O 1
ATOM 1558 N N . SER A 1 212 ? -0.898 11.067 2.682 1.00 93.50 212 SER A N 1
ATOM 1559 C CA . SER A 1 212 ? -1.573 10.287 3.711 1.00 93.50 212 SER A CA 1
ATOM 1560 C C . SER A 1 212 ? -2.910 9.798 3.201 1.00 93.50 212 SER A C 1
ATOM 1562 O O . SER A 1 212 ? -3.580 10.465 2.403 1.00 93.50 212 SER A O 1
ATOM 1564 N N . ILE A 1 213 ? -3.296 8.622 3.676 1.00 93.75 213 ILE A N 1
ATOM 1565 C CA . ILE A 1 213 ? -4.591 8.034 3.398 1.00 93.75 213 ILE A CA 1
ATOM 1566 C C . ILE A 1 213 ? -5.278 7.606 4.687 1.00 93.75 213 ILE A C 1
ATOM 1568 O O . ILE A 1 213 ? -4.694 6.948 5.547 1.00 93.75 213 ILE A O 1
ATOM 1572 N N . THR A 1 214 ? -6.557 7.950 4.764 1.00 95.38 214 THR A N 1
ATOM 1573 C CA . THR A 1 214 ? -7.477 7.463 5.788 1.00 95.38 214 THR A CA 1
ATOM 1574 C C . THR A 1 214 ? -8.706 6.919 5.092 1.00 95.38 214 THR A C 1
ATOM 1576 O O . THR A 1 214 ? -9.286 7.627 4.270 1.00 95.38 214 THR A O 1
ATOM 1579 N N . CYS A 1 215 ? -9.123 5.698 5.418 1.00 95.94 215 CYS A N 1
ATOM 1580 C CA . CYS A 1 215 ? -10.406 5.162 4.977 1.00 95.94 215 CYS A CA 1
ATOM 1581 C C . CYS A 1 215 ? -11.292 4.807 6.178 1.00 95.94 215 CYS A C 1
ATOM 1583 O O . CYS A 1 215 ? -10.804 4.328 7.197 1.00 95.94 215 CYS A O 1
ATOM 1585 N N . THR A 1 216 ? -12.594 5.045 6.053 1.00 97.19 216 THR A N 1
ATOM 1586 C CA . THR A 1 216 ? -13.637 4.645 7.011 1.00 97.19 216 THR A CA 1
ATOM 1587 C C . THR A 1 216 ? -14.602 3.667 6.342 1.00 97.19 216 THR A C 1
ATOM 1589 O O . THR A 1 216 ? -14.485 3.416 5.143 1.00 97.19 216 THR A O 1
ATOM 1592 N N . GLY A 1 217 ? -15.539 3.087 7.100 1.00 95.50 217 GLY A N 1
ATOM 1593 C CA . GLY A 1 217 ? -16.441 2.042 6.589 1.00 95.50 217 GLY A CA 1
ATOM 1594 C C . GLY A 1 217 ? -15.770 0.670 6.443 1.00 95.50 217 GLY A C 1
ATOM 1595 O O . GLY A 1 217 ? -16.330 -0.235 5.833 1.00 95.50 217 GLY A O 1
ATOM 1596 N N . ILE A 1 218 ? -14.567 0.523 7.001 1.00 95.94 218 ILE A N 1
ATOM 1597 C CA . ILE A 1 218 ? -13.824 -0.732 7.126 1.00 95.94 218 ILE A CA 1
ATOM 1598 C C . ILE A 1 218 ? -13.946 -1.175 8.592 1.00 95.94 218 ILE A C 1
ATOM 1600 O O . ILE A 1 218 ? -13.796 -0.318 9.465 1.00 95.94 218 ILE A O 1
ATOM 1604 N N . PRO A 1 219 ? -14.232 -2.458 8.885 1.00 94.81 219 PRO A N 1
ATOM 1605 C CA . PRO A 1 219 ? -14.326 -2.942 10.260 1.00 94.81 219 PRO A CA 1
ATOM 1606 C C . PRO A 1 219 ? -13.048 -2.706 11.077 1.00 94.81 219 PRO A C 1
ATOM 1608 O O . PRO A 1 219 ? -11.934 -2.773 10.550 1.00 94.81 219 PRO A O 1
ATOM 1611 N N . ASP A 1 220 ? -13.211 -2.492 12.383 1.00 90.25 220 ASP A N 1
ATOM 1612 C CA . ASP A 1 220 ? -12.088 -2.328 13.309 1.00 90.25 220 ASP A CA 1
ATOM 1613 C C . ASP A 1 220 ? -11.157 -3.552 13.268 1.00 90.25 220 ASP A C 1
ATOM 1615 O O . ASP A 1 220 ? -11.607 -4.698 13.244 1.00 90.25 220 ASP A O 1
ATOM 1619 N N . GLY A 1 221 ? -9.844 -3.309 13.232 1.00 87.00 221 GLY A N 1
ATOM 1620 C CA . GLY A 1 221 ? -8.814 -4.350 13.093 1.00 87.00 221 GLY A CA 1
ATOM 1621 C C . GLY A 1 221 ? -8.543 -4.815 11.654 1.00 87.00 221 GLY A C 1
ATOM 1622 O O . GLY A 1 221 ? -7.547 -5.495 11.412 1.00 87.00 221 GLY A O 1
ATOM 1623 N N . PHE A 1 222 ? -9.373 -4.413 10.683 1.00 90.38 222 PHE A N 1
ATOM 1624 C CA . PHE A 1 222 ? -9.163 -4.701 9.256 1.00 90.38 222 PHE A CA 1
ATOM 1625 C C . PHE A 1 222 ? -8.537 -3.525 8.501 1.00 90.38 222 PHE A C 1
ATOM 1627 O O . PHE A 1 222 ? -8.189 -3.679 7.336 1.00 90.38 222 PHE A O 1
ATOM 1634 N N . TYR A 1 223 ? -8.366 -2.371 9.153 1.00 93.62 223 TYR A N 1
ATOM 1635 C CA . TYR A 1 223 ? -7.602 -1.229 8.656 1.00 93.62 223 TYR A CA 1
ATOM 1636 C C . TYR A 1 223 ? -6.370 -1.016 9.535 1.00 93.62 223 TYR A C 1
ATOM 1638 O O . TYR A 1 223 ? -6.486 -0.596 10.685 1.00 93.62 223 TYR A O 1
ATOM 1646 N N . ASN A 1 224 ? -5.191 -1.294 8.988 1.00 91.69 224 ASN A N 1
ATOM 1647 C CA . ASN A 1 224 ? -3.945 -1.368 9.738 1.00 91.69 224 ASN A CA 1
ATOM 1648 C C . ASN A 1 224 ? -2.911 -0.397 9.160 1.00 91.69 224 ASN A C 1
ATOM 1650 O O . ASN A 1 224 ? -2.284 -0.693 8.141 1.00 91.69 224 ASN A O 1
ATOM 1654 N N . PRO A 1 225 ? -2.692 0.770 9.789 1.00 93.00 225 PRO A N 1
ATOM 1655 C CA . PRO A 1 225 ? -1.552 1.613 9.460 1.00 93.00 225 PRO A CA 1
ATOM 1656 C C . PRO A 1 225 ? -0.247 0.854 9.701 1.00 93.00 225 PRO A C 1
ATOM 1658 O O . PRO A 1 225 ? -0.031 0.328 10.787 1.00 93.00 225 PRO A O 1
ATOM 1661 N N . ILE A 1 226 ? 0.627 0.802 8.698 1.00 90.88 226 ILE A N 1
ATOM 1662 C CA . ILE A 1 226 ? 1.947 0.167 8.797 1.00 90.88 226 ILE A CA 1
ATOM 1663 C C . ILE A 1 226 ? 3.018 1.230 9.011 1.00 90.88 226 ILE A C 1
ATOM 1665 O O . ILE A 1 226 ? 3.834 1.103 9.922 1.00 90.88 226 ILE A O 1
ATOM 1669 N N . TYR A 1 227 ? 2.977 2.304 8.217 1.00 92.25 227 TYR A N 1
ATOM 1670 C CA . TYR A 1 227 ? 3.878 3.445 8.345 1.00 92.25 227 TYR A CA 1
ATOM 1671 C C . TYR A 1 227 ? 3.093 4.739 8.477 1.00 92.25 227 TYR A C 1
ATOM 1673 O O . TYR A 1 227 ? 2.212 5.029 7.660 1.00 92.25 227 TYR A O 1
ATOM 1681 N N . VAL A 1 228 ? 3.474 5.540 9.467 1.00 94.62 228 VAL A N 1
ATOM 1682 C CA . VAL A 1 228 ? 2.934 6.881 9.688 1.00 94.62 228 VAL A CA 1
ATOM 1683 C C . VAL A 1 228 ? 4.038 7.918 9.620 1.00 94.62 228 VAL A C 1
ATOM 1685 O O . VAL A 1 228 ? 5.199 7.622 9.895 1.00 94.62 228 VAL A O 1
ATOM 1688 N N . THR A 1 229 ? 3.690 9.157 9.302 1.00 94.44 229 THR A N 1
ATOM 1689 C CA . THR A 1 229 ? 4.624 10.281 9.410 1.00 94.44 229 THR A CA 1
ATOM 1690 C C . THR A 1 229 ? 5.138 10.436 10.841 1.00 94.44 229 THR A C 1
ATOM 1692 O O . THR A 1 229 ? 4.357 10.383 11.791 1.00 94.44 229 THR A O 1
ATOM 1695 N N . GLN A 1 230 ? 6.435 10.692 10.998 1.00 92.69 230 GLN A N 1
ATOM 1696 C CA . GLN A 1 230 ? 7.072 10.847 12.308 1.00 92.69 230 GLN A CA 1
ATOM 1697 C C . GLN A 1 230 ? 6.496 12.014 13.131 1.00 92.69 230 GLN A C 1
ATOM 1699 O O . GLN A 1 230 ? 6.482 11.935 14.356 1.00 92.69 230 GLN A O 1
ATOM 1704 N N . ASN A 1 231 ? 6.027 13.081 12.474 1.00 90.75 231 ASN A N 1
ATOM 1705 C CA . ASN A 1 231 ? 5.629 14.321 13.148 1.00 90.75 231 ASN A CA 1
ATOM 1706 C C . ASN A 1 231 ? 4.129 14.395 13.466 1.00 90.75 231 ASN A C 1
ATOM 1708 O O . ASN A 1 231 ? 3.772 14.835 14.553 1.00 90.75 231 ASN A O 1
ATOM 1712 N N . SER A 1 232 ? 3.257 13.999 12.534 1.00 93.31 232 SER A N 1
ATOM 1713 C CA . SER A 1 232 ? 1.800 14.130 12.690 1.00 93.31 232 SER A CA 1
ATOM 1714 C C . SER A 1 232 ? 1.081 12.804 12.941 1.00 93.31 232 SER A C 1
ATOM 1716 O O . SER A 1 232 ? -0.091 12.816 13.299 1.00 93.31 232 SER A O 1
ATOM 1718 N N . GLY A 1 233 ? 1.756 11.659 12.788 1.00 94.44 233 GLY A N 1
ATOM 1719 C CA . GLY A 1 233 ? 1.118 10.346 12.913 1.00 94.44 233 GLY A CA 1
ATOM 1720 C C . GLY A 1 233 ? 0.167 9.999 11.761 1.00 94.44 233 GLY A C 1
ATOM 1721 O O . GLY A 1 233 ? -0.555 9.009 11.849 1.00 94.44 233 GLY A O 1
ATOM 1722 N N . ASP A 1 234 ? 0.184 10.764 10.666 1.00 95.44 234 ASP A N 1
ATOM 1723 C CA . ASP A 1 234 ? -0.649 10.498 9.496 1.00 95.44 234 ASP A CA 1
ATOM 1724 C C . ASP A 1 234 ? -0.217 9.212 8.787 1.00 95.44 234 ASP A C 1
ATOM 1726 O O . ASP A 1 234 ? 0.963 9.024 8.481 1.00 95.44 234 ASP A O 1
ATOM 1730 N N . ALA A 1 235 ? -1.173 8.333 8.486 1.00 94.75 235 ALA A N 1
ATOM 1731 C CA . ALA A 1 235 ? -0.899 7.057 7.838 1.00 94.75 235 ALA A CA 1
ATOM 1732 C C . ALA A 1 235 ? -0.535 7.238 6.358 1.00 94.75 235 ALA A C 1
ATOM 1734 O O . ALA A 1 235 ? -1.309 7.795 5.583 1.00 94.75 235 ALA A O 1
ATOM 1735 N N . VAL A 1 236 ? 0.639 6.742 5.964 1.00 92.69 236 VAL A N 1
ATOM 1736 C CA . VAL A 1 236 ? 1.157 6.802 4.584 1.00 92.69 236 VAL A CA 1
ATOM 1737 C C . VAL A 1 236 ? 1.143 5.425 3.936 1.00 92.69 236 VAL A C 1
ATOM 1739 O O . VAL A 1 236 ? 0.882 5.307 2.743 1.00 92.69 236 VAL A O 1
ATOM 1742 N N . VAL A 1 237 ? 1.383 4.371 4.713 1.00 91.81 237 VAL A N 1
ATOM 1743 C CA . VAL A 1 237 ? 1.243 2.989 4.248 1.00 91.81 237 VAL A CA 1
ATOM 1744 C C . VAL A 1 237 ? 0.224 2.306 5.127 1.00 91.81 237 VAL A C 1
ATOM 1746 O O . VAL A 1 237 ? 0.376 2.301 6.349 1.00 91.81 237 VAL A O 1
ATOM 1749 N N . VAL A 1 238 ? -0.805 1.740 4.509 1.00 92.69 238 VAL A N 1
ATOM 1750 C CA . VAL A 1 238 ? -1.899 1.073 5.214 1.00 92.69 238 VAL A CA 1
ATOM 1751 C C . VAL A 1 238 ? -2.185 -0.265 4.569 1.00 92.69 238 VAL A C 1
ATOM 1753 O O . VAL A 1 238 ? -2.090 -0.412 3.352 1.00 92.69 238 VAL A O 1
ATOM 1756 N N . GLU A 1 239 ? -2.557 -1.230 5.388 1.00 91.56 239 GLU A N 1
ATOM 1757 C CA . GLU A 1 239 ? -3.056 -2.518 4.946 1.00 91.56 239 GLU A CA 1
ATOM 1758 C C . GLU A 1 239 ? -4.527 -2.649 5.288 1.00 91.56 239 GLU A C 1
ATOM 1760 O O . GLU A 1 239 ? -4.980 -2.261 6.364 1.00 91.56 239 GLU A O 1
ATOM 1765 N N . ILE A 1 240 ? -5.271 -3.191 4.336 1.00 91.25 240 ILE A N 1
ATOM 1766 C CA . ILE A 1 240 ? -6.681 -3.492 4.471 1.00 91.25 240 ILE A CA 1
ATOM 1767 C C . ILE A 1 240 ? -6.827 -4.995 4.314 1.00 91.25 240 ILE A C 1
ATOM 1769 O O . ILE A 1 240 ? -6.497 -5.552 3.264 1.00 91.25 240 ILE A O 1
ATOM 1773 N N . ILE A 1 241 ? -7.314 -5.643 5.363 1.00 88.75 241 ILE A N 1
ATOM 1774 C CA . ILE A 1 241 ? -7.638 -7.065 5.343 1.00 88.75 241 ILE A CA 1
ATOM 1775 C C . ILE A 1 241 ? -9.031 -7.189 4.721 1.00 88.75 241 ILE A C 1
ATOM 1777 O O . ILE A 1 241 ? -9.929 -6.427 5.058 1.00 88.75 241 ILE A O 1
ATOM 1781 N N . THR A 1 242 ? -9.209 -8.099 3.773 1.00 86.50 242 THR A N 1
ATOM 1782 C CA . THR A 1 242 ? -10.510 -8.406 3.157 1.00 86.50 242 THR A CA 1
ATOM 1783 C C . THR A 1 242 ? -11.301 -9.396 4.028 1.00 86.50 242 THR A C 1
ATOM 1785 O O . THR A 1 242 ? -10.714 -10.078 4.871 1.00 86.50 242 THR A O 1
ATOM 1788 N N . PRO A 1 243 ? -12.623 -9.564 3.824 1.00 84.44 243 PRO A N 1
ATOM 1789 C CA . PRO A 1 243 ? -13.412 -10.575 4.535 1.00 84.44 243 PRO A CA 1
ATOM 1790 C C . PRO A 1 243 ? -12.890 -12.010 4.402 1.00 84.44 243 PRO A C 1
ATOM 1792 O O . PRO A 1 243 ? -13.163 -12.840 5.263 1.00 84.44 243 PRO A O 1
ATOM 1795 N N . SER A 1 244 ? -12.156 -12.312 3.331 1.00 80.00 244 SER A N 1
ATOM 1796 C CA . SER A 1 244 ? -11.541 -13.618 3.095 1.00 80.00 244 SER A CA 1
ATOM 1797 C C . SER A 1 244 ? -10.046 -13.644 3.435 1.00 80.00 244 SER A C 1
ATOM 1799 O O . SER A 1 244 ? -9.327 -14.527 2.980 1.00 80.00 244 SER A O 1
ATOM 1801 N N . TYR A 1 245 ? -9.581 -12.695 4.254 1.00 80.12 245 TYR A N 1
ATOM 1802 C CA . TYR A 1 245 ? -8.212 -12.595 4.776 1.00 80.12 245 TYR A CA 1
ATOM 1803 C C . TYR A 1 245 ? -7.115 -12.290 3.743 1.00 80.12 245 TYR A C 1
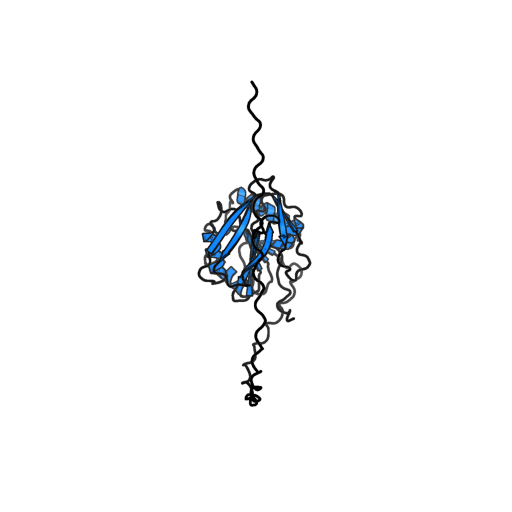ATOM 1805 O O . TYR A 1 245 ? -5.932 -12.302 4.075 1.00 80.12 245 TYR A O 1
ATOM 1813 N N . GLY A 1 246 ? -7.483 -11.935 2.513 1.00 80.75 246 GLY A N 1
ATOM 1814 C CA . GLY A 1 246 ? -6.574 -11.293 1.562 1.00 80.75 246 GLY A CA 1
ATOM 1815 C C . GLY A 1 246 ? -6.132 -9.904 2.025 1.00 80.75 246 GLY A C 1
ATOM 1816 O O . GLY A 1 246 ? -6.877 -9.238 2.745 1.00 80.75 246 GLY A O 1
ATOM 1817 N N . ILE A 1 247 ? -4.959 -9.446 1.581 1.00 84.19 247 ILE A N 1
ATOM 1818 C CA . ILE A 1 247 ? -4.375 -8.158 1.988 1.00 84.19 247 ILE A CA 1
ATOM 1819 C C . ILE A 1 247 ? -4.286 -7.206 0.794 1.00 84.19 247 ILE A C 1
ATOM 1821 O O . ILE A 1 247 ? -3.731 -7.536 -0.257 1.00 84.19 247 ILE A O 1
ATOM 1825 N N . ILE A 1 248 ? -4.786 -5.988 0.995 1.00 87.31 248 ILE A N 1
ATOM 1826 C CA . ILE A 1 248 ? -4.607 -4.852 0.091 1.00 87.31 248 ILE A CA 1
ATOM 1827 C C . ILE A 1 248 ? -3.713 -3.838 0.795 1.00 87.31 248 ILE A C 1
ATOM 1829 O O . ILE A 1 248 ? -4.093 -3.286 1.824 1.00 87.31 248 ILE A O 1
ATOM 1833 N N . ARG A 1 249 ? -2.546 -3.546 0.230 1.00 89.50 249 ARG A N 1
ATOM 1834 C CA . ARG A 1 249 ? -1.628 -2.528 0.739 1.00 89.50 249 ARG A CA 1
ATOM 1835 C C . ARG A 1 249 ? -1.776 -1.257 -0.079 1.00 89.50 249 ARG A C 1
ATOM 1837 O O . ARG A 1 249 ? -1.578 -1.274 -1.287 1.00 89.50 249 ARG A O 1
ATOM 1844 N N . LEU A 1 250 ? -2.093 -0.142 0.563 1.00 90.50 250 LEU A N 1
ATOM 1845 C CA . LEU A 1 250 ? -2.101 1.172 -0.071 1.00 90.50 250 LEU A CA 1
ATOM 1846 C C . LEU A 1 250 ? -0.840 1.931 0.350 1.00 90.50 250 LEU A C 1
ATOM 1848 O O . LEU A 1 250 ? -0.554 2.051 1.540 1.00 90.50 250 LEU A O 1
ATOM 1852 N N . VAL A 1 251 ? -0.086 2.438 -0.624 1.00 89.50 251 VAL A N 1
ATOM 1853 C CA . VAL A 1 251 ? 1.215 3.086 -0.411 1.00 89.50 251 VAL A CA 1
ATOM 1854 C C . VAL A 1 251 ? 1.154 4.520 -0.922 1.00 89.50 251 VAL A C 1
ATOM 1856 O O . VAL A 1 251 ? 1.209 4.761 -2.120 1.00 89.50 251 VAL A O 1
ATOM 1859 N N . GLY A 1 252 ? 1.059 5.478 -0.008 1.00 88.56 252 GLY A N 1
ATOM 1860 C CA . GLY A 1 252 ? 1.024 6.926 -0.222 1.00 88.56 252 GLY A CA 1
ATOM 1861 C C . GLY A 1 252 ? 2.329 7.558 -0.701 1.00 88.56 252 GLY A C 1
ATOM 1862 O O . GLY A 1 252 ? 2.698 8.626 -0.219 1.00 88.56 252 GLY A O 1
ATOM 1863 N N . PHE A 1 253 ? 3.063 6.898 -1.593 1.00 81.38 253 PHE A N 1
ATOM 1864 C CA . PHE A 1 253 ? 4.368 7.353 -2.056 1.00 81.38 253 PHE A CA 1
ATOM 1865 C C . PHE A 1 253 ? 4.462 7.377 -3.584 1.00 81.38 253 PHE A C 1
ATOM 1867 O O . PHE A 1 253 ? 3.900 6.530 -4.281 1.00 81.38 253 PHE A O 1
ATOM 1874 N N . ASP A 1 254 ? 5.211 8.354 -4.092 1.00 76.00 254 ASP A N 1
ATOM 1875 C CA . ASP A 1 254 ? 5.474 8.570 -5.506 1.00 76.00 254 ASP A CA 1
ATOM 1876 C C . ASP A 1 254 ? 6.960 8.323 -5.804 1.00 76.00 254 ASP A C 1
ATOM 1878 O O . ASP A 1 254 ? 7.838 9.076 -5.390 1.00 76.00 254 ASP A O 1
ATOM 1882 N N . PHE A 1 255 ? 7.234 7.287 -6.592 1.00 77.75 255 PHE A N 1
ATOM 1883 C CA . PHE A 1 255 ? 8.586 6.878 -6.966 1.00 77.75 255 PHE A CA 1
ATOM 1884 C C . PHE A 1 255 ? 9.271 7.786 -7.999 1.00 77.75 255 PHE A C 1
ATOM 1886 O O . PHE A 1 255 ? 10.370 7.472 -8.442 1.00 77.75 255 PHE A O 1
ATOM 1893 N N . THR A 1 256 ? 8.679 8.913 -8.403 1.00 73.25 256 THR A N 1
ATOM 1894 C CA . THR A 1 256 ? 9.319 9.854 -9.342 1.00 73.25 256 THR A CA 1
ATOM 1895 C C . THR A 1 256 ? 10.633 10.444 -8.829 1.00 73.25 256 THR A C 1
ATOM 1897 O O . THR A 1 256 ? 11.408 10.956 -9.641 1.00 73.25 256 THR A O 1
ATOM 1900 N N . ARG A 1 257 ? 10.897 10.431 -7.513 1.00 72.06 257 ARG A N 1
ATOM 1901 C CA . ARG A 1 257 ? 12.041 11.141 -6.913 1.00 72.06 257 ARG A CA 1
ATOM 1902 C C . ARG A 1 257 ? 12.767 10.359 -5.827 1.00 72.06 257 ARG A C 1
ATOM 1904 O O . ARG A 1 257 ? 12.364 9.267 -5.450 1.00 72.06 257 ARG A O 1
ATOM 1911 N N . VAL A 1 258 ? 13.910 10.923 -5.415 1.00 54.34 258 VAL A N 1
ATOM 1912 C CA . VAL A 1 258 ? 14.969 10.279 -4.630 1.00 54.34 258 VAL A CA 1
ATOM 1913 C C . VAL A 1 258 ? 14.403 9.568 -3.406 1.00 54.34 258 VAL A C 1
ATOM 1915 O O . VAL A 1 258 ? 13.841 10.177 -2.496 1.00 54.34 258 VAL A O 1
ATOM 1918 N N . VAL A 1 259 ? 14.633 8.262 -3.391 1.00 62.84 259 VAL A N 1
ATOM 1919 C CA . VAL A 1 259 ? 14.319 7.359 -2.296 1.00 62.84 259 VAL A CA 1
ATOM 1920 C C . VAL A 1 259 ? 15.626 6.936 -1.650 1.00 62.84 259 VAL A C 1
ATOM 1922 O O . VAL A 1 259 ? 16.499 6.415 -2.344 1.00 62.84 259 VAL A O 1
ATOM 1925 N N . GLN A 1 260 ? 15.774 7.139 -0.341 1.00 62.25 260 GLN A N 1
ATOM 1926 C CA . GLN A 1 260 ? 16.927 6.625 0.398 1.00 62.25 260 GLN A CA 1
ATOM 1927 C C . GLN A 1 260 ? 16.497 6.014 1.742 1.00 62.25 260 GLN A C 1
ATOM 1929 O O . GLN A 1 260 ? 15.841 6.701 2.528 1.00 62.25 260 GLN A O 1
ATOM 1934 N N . PRO A 1 261 ? 16.876 4.752 2.027 1.00 68.69 261 PRO A N 1
ATOM 1935 C CA . PRO A 1 261 ? 17.467 3.777 1.102 1.00 68.69 261 PRO A CA 1
ATOM 1936 C C . PRO A 1 261 ? 16.416 3.231 0.120 1.00 68.69 261 PRO A C 1
ATOM 1938 O O . PRO A 1 261 ? 15.307 2.881 0.526 1.00 68.69 261 PRO A O 1
ATOM 1941 N N . SER A 1 262 ? 16.761 3.096 -1.163 1.00 73.12 262 SER A N 1
ATOM 1942 C CA . SER A 1 262 ? 15.879 2.487 -2.175 1.00 73.12 262 SER A CA 1
ATOM 1943 C C . SER A 1 262 ? 15.513 1.038 -1.832 1.00 73.12 262 SER A C 1
ATOM 1945 O O . SER A 1 262 ? 14.346 0.668 -1.923 1.00 73.12 262 SER A O 1
ATOM 1947 N N . ALA A 1 263 ? 16.468 0.247 -1.336 1.00 77.56 263 ALA A N 1
ATOM 1948 C CA . ALA A 1 263 ? 16.243 -1.142 -0.928 1.00 77.56 263 ALA A CA 1
ATOM 1949 C C . ALA A 1 263 ? 15.166 -1.289 0.165 1.00 77.56 263 ALA A C 1
ATOM 1951 O O . ALA A 1 263 ? 14.389 -2.237 0.141 1.00 77.56 263 ALA A O 1
ATOM 1952 N N . SER A 1 264 ? 15.073 -0.329 1.092 1.00 83.12 264 SER A N 1
ATOM 1953 C CA . SER A 1 264 ? 14.070 -0.321 2.165 1.00 83.12 264 SER A CA 1
ATOM 1954 C C . SER A 1 264 ? 12.646 -0.169 1.625 1.00 83.12 264 SER A C 1
ATOM 1956 O O . SER A 1 264 ? 11.721 -0.823 2.103 1.00 83.12 264 SER A O 1
ATOM 1958 N N . TRP A 1 265 ? 12.472 0.655 0.591 1.00 83.81 265 TRP A N 1
ATOM 1959 C CA . TRP A 1 265 ? 11.191 0.782 -0.098 1.00 83.81 265 TRP A CA 1
ATOM 1960 C C . TRP A 1 265 ? 10.892 -0.415 -0.990 1.00 83.81 265 TRP A C 1
ATOM 1962 O O . TRP A 1 265 ? 9.742 -0.843 -1.023 1.00 83.81 265 TRP A O 1
ATOM 1972 N N . GLY A 1 266 ? 11.909 -0.975 -1.654 1.00 80.50 266 GLY A N 1
ATOM 1973 C CA . GLY A 1 266 ? 11.796 -2.231 -2.396 1.00 80.50 266 GLY A CA 1
ATOM 1974 C C . GLY A 1 266 ? 11.241 -3.338 -1.506 1.00 80.50 266 GLY A C 1
ATOM 1975 O O . GLY A 1 266 ? 10.182 -3.878 -1.810 1.00 80.50 266 GLY A O 1
ATOM 1976 N N . ALA A 1 267 ? 11.866 -3.553 -0.344 1.00 79.94 267 ALA A N 1
ATOM 1977 C CA . ALA A 1 267 ? 11.411 -4.507 0.664 1.00 79.94 267 ALA A CA 1
ATOM 1978 C C . ALA A 1 267 ? 9.944 -4.296 1.059 1.00 79.94 267 ALA A C 1
ATOM 1980 O O . ALA A 1 267 ? 9.174 -5.252 1.066 1.00 79.94 267 ALA A O 1
ATOM 1981 N N . LEU A 1 268 ? 9.528 -3.051 1.327 1.00 82.50 268 LEU A N 1
ATOM 1982 C CA . LEU A 1 268 ? 8.141 -2.737 1.681 1.00 82.50 268 LEU A CA 1
ATOM 1983 C C . LEU A 1 268 ? 7.145 -3.127 0.576 1.00 82.50 268 LEU A C 1
ATOM 1985 O O . LEU A 1 268 ? 6.105 -3.733 0.850 1.00 82.50 268 LEU A O 1
ATOM 1989 N N . VAL A 1 269 ? 7.411 -2.727 -0.669 1.00 80.69 269 VAL A N 1
ATOM 1990 C CA . VAL A 1 269 ? 6.423 -2.880 -1.748 1.00 80.69 269 VAL A CA 1
ATOM 1991 C C . VAL A 1 269 ? 6.359 -4.296 -2.303 1.00 80.69 269 VAL A C 1
ATOM 1993 O O . VAL A 1 269 ? 5.321 -4.658 -2.848 1.00 80.69 269 VAL A O 1
ATOM 1996 N N . THR A 1 270 ? 7.415 -5.096 -2.139 1.00 72.56 270 THR A N 1
ATOM 1997 C CA . THR A 1 270 ? 7.469 -6.506 -2.564 1.00 72.56 270 THR A CA 1
ATOM 1998 C C . THR A 1 270 ? 7.200 -7.491 -1.432 1.00 72.56 270 THR A C 1
ATOM 2000 O O . THR A 1 270 ? 7.284 -8.702 -1.632 1.00 72.56 270 THR A O 1
ATOM 2003 N N . TYR A 1 271 ? 6.928 -7.001 -0.222 1.00 72.12 271 TYR A N 1
ATOM 2004 C CA . TYR A 1 271 ? 6.663 -7.866 0.917 1.00 72.12 271 TYR A CA 1
ATOM 2005 C C . TYR A 1 271 ? 5.355 -8.654 0.709 1.00 72.12 271 TYR A C 1
ATOM 2007 O O . TYR A 1 271 ? 4.269 -8.064 0.667 1.00 72.12 271 TYR A O 1
ATOM 2015 N N . ASN A 1 272 ? 5.472 -9.984 0.585 1.00 61.59 272 ASN A N 1
ATOM 2016 C CA . ASN A 1 272 ? 4.368 -10.944 0.486 1.00 61.59 272 ASN A CA 1
ATOM 2017 C C . ASN A 1 272 ? 4.248 -11.771 1.767 1.00 61.59 272 ASN A C 1
ATOM 2019 O O . ASN A 1 272 ? 5.188 -12.447 2.177 1.00 61.59 272 ASN A O 1
ATOM 2023 N N . PHE A 1 273 ? 3.045 -11.806 2.327 1.00 46.50 273 PHE A N 1
ATOM 2024 C CA . PHE A 1 273 ? 2.698 -12.416 3.611 1.00 46.50 273 PHE A CA 1
ATOM 2025 C C . PHE A 1 273 ? 2.676 -13.960 3.629 1.00 46.50 273 PHE A C 1
ATOM 2027 O O . PHE A 1 273 ? 2.015 -14.561 4.472 1.00 46.50 273 PHE A O 1
ATOM 2034 N N . ARG A 1 274 ? 3.365 -14.677 2.729 1.00 41.81 274 ARG A N 1
ATOM 2035 C CA . ARG A 1 274 ? 3.204 -16.148 2.665 1.00 41.81 274 ARG A CA 1
ATOM 2036 C C . ARG A 1 274 ? 3.810 -16.944 3.835 1.00 41.81 274 ARG A C 1
ATOM 2038 O O . ARG A 1 274 ? 3.870 -18.165 3.759 1.00 41.81 274 ARG A O 1
ATOM 2045 N N . ILE A 1 275 ? 4.160 -16.301 4.950 1.00 37.56 275 ILE A N 1
ATOM 2046 C CA . ILE A 1 275 ? 4.496 -16.978 6.209 1.00 37.56 275 ILE A CA 1
ATOM 2047 C C . ILE A 1 275 ? 3.648 -16.417 7.363 1.00 37.56 275 ILE A C 1
ATOM 2049 O O . ILE A 1 275 ? 4.178 -15.777 8.257 1.00 37.56 275 ILE A O 1
ATOM 2053 N N . SER A 1 276 ? 2.329 -16.643 7.366 1.00 33.38 276 SER A N 1
ATOM 2054 C CA . SER A 1 276 ? 1.597 -16.931 8.625 1.00 33.38 276 SER A CA 1
ATOM 2055 C C . SER A 1 276 ? 0.168 -17.478 8.456 1.00 33.38 276 SER A C 1
ATOM 2057 O O . SER A 1 276 ? -0.577 -17.540 9.430 1.00 33.38 276 SER A O 1
ATOM 2059 N N . ALA A 1 277 ? -0.198 -18.065 7.309 1.00 33.34 277 ALA A N 1
ATOM 2060 C CA . ALA A 1 277 ? -1.344 -18.994 7.246 1.00 33.34 277 ALA A CA 1
ATOM 2061 C C . ALA A 1 277 ? -1.037 -20.365 7.912 1.00 33.34 277 ALA A C 1
ATOM 2063 O O . ALA A 1 277 ? -1.456 -21.420 7.445 1.00 33.34 277 ALA A O 1
ATOM 2064 N N . GLY A 1 278 ? -0.263 -20.339 9.000 1.00 32.97 278 GLY A N 1
ATOM 2065 C CA . GLY A 1 278 ? 0.153 -21.475 9.824 1.00 32.97 278 GLY A CA 1
ATOM 2066 C C . GLY A 1 278 ? 0.661 -21.064 11.213 1.00 32.97 278 GLY A C 1
ATOM 2067 O O . GLY A 1 278 ? 1.265 -21.880 11.900 1.00 32.97 278 GLY A O 1
ATOM 2068 N N . GLY A 1 279 ? 0.440 -19.813 11.631 1.00 27.75 279 GLY A N 1
ATOM 2069 C CA . GLY A 1 279 ? 0.814 -19.308 12.951 1.00 27.75 279 GLY A CA 1
ATOM 2070 C C . GLY A 1 279 ? -0.393 -19.216 13.870 1.00 27.75 279 GLY A C 1
ATOM 2071 O O . GLY A 1 279 ? -0.806 -18.127 14.245 1.00 27.75 279 GLY A O 1
ATOM 2072 N N . SER A 1 280 ? -0.982 -20.354 14.222 1.00 31.27 280 SER A N 1
ATOM 2073 C CA . SER A 1 280 ? -1.654 -20.445 15.512 1.00 31.27 280 SER A CA 1
ATOM 2074 C C . SER A 1 280 ? -0.589 -20.336 16.604 1.00 31.27 280 SER A C 1
ATOM 2076 O O . SER A 1 280 ? 0.159 -21.291 16.822 1.00 31.27 280 SER A O 1
ATOM 2078 N N . SER A 1 281 ? -0.536 -19.186 17.270 1.00 32.09 281 SER A N 1
ATOM 2079 C CA . SER A 1 281 ? -0.042 -19.037 18.642 1.00 32.09 281 SER A CA 1
ATOM 2080 C C . SER A 1 281 ? -0.814 -17.922 19.328 1.00 32.09 281 SER A C 1
ATOM 2082 O O . SER A 1 281 ? -0.718 -16.783 18.817 1.00 32.09 281 SER A O 1
#

Sequence (281 aa):
MQPPKPRPPSPRPSPPAPPSPPSPRPSPPRPPPPPSPRPSPPAPRRPGLPPPSPPSPPLAFGAKVVLVITDGITSLPPADDTRKKGLNNVLEAYLPGYIAYQPLQYVAGLSSTILFDNTFSRLAFAQADKTILANAVNNGDTVLTVLLTPPSSISSSAVATLVTRLTNYTGVTCTKTVIATSNNDIVRLNRVNSDPFTDAPSTLTSSANTVSITCTGIPDGFYNPIYVTQNSGDAVVVEIITPSYGIIRLVGFDFTRVVQPSASWGALVTYNFRISAGGSS

Secondary structure (DSSP, 8-state):
-PPPPPPPPPPPPPPPPPPPPPPPPPPPPPPPPPPPPPPPPPPP-PPPPPPPPPPPPPPPTT--SEEEEPP--S---HHHHHHHHHHHHHHHHHSTT-EEEESS---TT--EEEEEEGGGGTTTS-HHHHHHHHHHHHTTSEEEEEE---TTTS-HHHHHHHHHHHH--TT-EEEEEEEE-STT-EEEEEE-S--S-TTS-SEEEEES-EEEEEEESS-TTSEEEEEEETTT--EEEEEEE-TTS-EEEEE---TTS--TTHHHHHHHHT----S-TT---

Radius of gyration: 28.35 Å; chains: 1; bounding box: 44×102×83 Å

Foldseek 3Di:
DDDDDDDDDDDDDDDDDDDDDDDDDDDDDDDDDDPDDDDDDDDDPDDDDDPPDPQQDDQDDLAQAEEEEDDPDPDDDPQVVLLVVLLVVLQCVQPNNSYDYDHDDDDPSAEHEYEYECLCLVPPCDPVNLVVQLVCLLVLSYAYEYEDFDCVSPPQVSVQVSCCSSQVQPPKGKDKDFPFAAQPDKWKKAFDDPDVDPPQDRIWIAGHRFMFMDMPSADPPQKAQGIATPPPRGGQWIWGQHPSRGIYIYHRHGSSDDTVPSNNVSCVSSDRPSPDVPDDD